Protein AF-A0A8I2YYP8-F1 (afdb_monomer_lite)

InterPro domains:
  IPR029058 Alpha/Beta hydrolase fold [G3DSA:3.40.50.1820] (99-169)

Secondary structure (DSSP, 8-state):
----------------PPPP-PPPPPPPPPPP-GGG-PPPPPSSPPPPSEEE-TTSS-EEEEEEEEEE-PPPSS-B-PPPP-PPPP-TT--HHHHHHHHHHHHHHHHHHHHHHHTT---SPBP-PPPEEEEEEEEEEEE-TTS-EEEEEEEEEEE--TTS--TT---------S----S----------

Sequence (189 aa):
MSPRTSTLPYTPTSPGWTSVHPRPLRPIRAHPNLNNIQPPPLPSPPRPHVFHTTTTDAVYRLSTHLVAAAYPRLAPDIPPFEIPAYTPGASPADRREKMDRLVKQAIETQTAYEEGRLDGEPSEKLLWNCVNRYVRTSTSSSGRTTPGGGITLFLAHANGFHKEASCFYIVTARGLMYLGWIDVGDDAS

Organism: NCBI:txid495285

Radius of gyration: 24.63 Å; chains: 1; bounding box: 51×81×66 Å

Foldseek 3Di:
DDDDDDPDDDDPPPDPDDDDPDDDWADFDDADDPVPDDFDAWPDPDDDQWDQDPPDRWIKGKDKDKDWDGFDGQAADDDFQDQDDDDPPDDPVVNVVSVVVSVVVVVVVLVCSVVVVDDDDGDPDIDIWMKMKIFTWDQPPVRDTDRDPDDIDIDTDPQSDDVTDPPRDPPPPPDDPDDDDPPPDDDDD

pLDDT: mean 72.88, std 18.8, range [22.5, 93.38]

Structure (mmCIF, N/CA/C/O backbone):
data_AF-A0A8I2YYP8-F1
#
_entry.id   AF-A0A8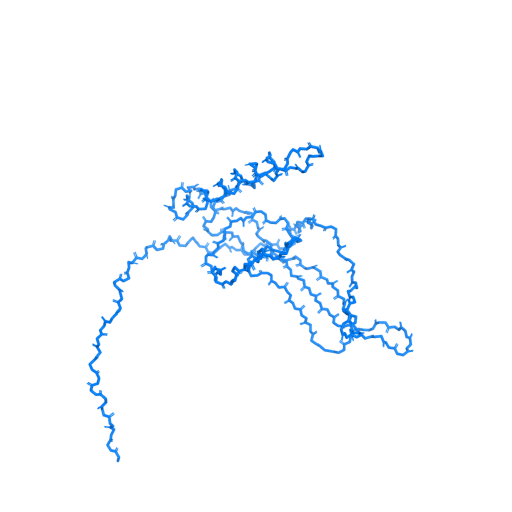I2YYP8-F1
#
loop_
_atom_site.group_PDB
_atom_site.id
_atom_site.type_symbol
_atom_site.label_atom_id
_atom_site.label_alt_id
_atom_site.label_comp_id
_atom_site.label_asym_id
_atom_site.label_entity_id
_atom_site.label_seq_id
_atom_site.pdbx_PDB_ins_code
_atom_site.Cartn_x
_atom_site.Cartn_y
_atom_site.Cartn_z
_atom_site.occupancy
_atom_site.B_iso_or_equiv
_atom_site.auth_seq_id
_atom_site.auth_comp_id
_atom_site.auth_asym_id
_atom_site.auth_atom_id
_atom_site.pdbx_PDB_model_num
ATOM 1 N N . MET A 1 1 ? 24.011 -52.358 18.123 1.00 52.00 1 MET A N 1
ATOM 2 C CA . MET A 1 1 ? 24.279 -50.974 18.573 1.00 52.00 1 MET A CA 1
ATOM 3 C C . MET A 1 1 ? 23.053 -50.508 19.337 1.00 52.00 1 MET A C 1
ATOM 5 O O . MET A 1 1 ? 21.997 -50.414 18.729 1.00 52.00 1 MET A O 1
ATOM 9 N N . SER A 1 2 ? 23.150 -50.326 20.655 1.00 52.28 2 SER A N 1
ATOM 10 C CA . SER A 1 2 ? 22.004 -49.885 21.462 1.00 52.28 2 SER A CA 1
ATOM 11 C C . SER A 1 2 ? 21.830 -48.366 21.345 1.00 52.28 2 SER A C 1
ATOM 13 O O . SER A 1 2 ? 22.830 -47.648 21.444 1.00 52.28 2 SER A O 1
ATOM 15 N N . PRO A 1 3 ? 20.606 -47.860 21.118 1.00 59.66 3 PRO A N 1
ATOM 16 C CA . PRO A 1 3 ? 20.358 -46.428 21.019 1.00 59.66 3 PRO A CA 1
ATOM 17 C C . PRO A 1 3 ? 20.625 -45.756 22.371 1.00 59.66 3 PRO A C 1
ATOM 19 O O . PRO A 1 3 ? 20.181 -46.231 23.416 1.00 59.66 3 PRO A O 1
ATOM 22 N N . ARG A 1 4 ? 21.379 -44.651 22.357 1.00 63.06 4 ARG A N 1
ATOM 23 C CA . ARG A 1 4 ? 21.583 -43.817 23.545 1.00 63.06 4 ARG A CA 1
ATOM 24 C C . ARG A 1 4 ? 20.305 -43.028 23.812 1.00 63.06 4 ARG A C 1
ATOM 26 O O . ARG A 1 4 ? 20.015 -42.065 23.107 1.00 63.06 4 ARG A O 1
ATOM 33 N N . THR A 1 5 ? 19.563 -43.428 24.836 1.00 68.31 5 THR A N 1
ATOM 34 C CA . THR A 1 5 ? 18.462 -42.635 25.387 1.00 68.31 5 THR A CA 1
ATOM 35 C C . THR A 1 5 ? 19.053 -41.446 26.137 1.00 68.31 5 THR A C 1
ATOM 37 O O . THR A 1 5 ? 19.716 -41.611 27.158 1.00 68.31 5 THR A O 1
ATOM 40 N N . SER A 1 6 ? 18.847 -40.244 25.604 1.00 69.12 6 SER A N 1
ATOM 41 C CA . SER A 1 6 ? 19.124 -39.001 26.322 1.00 69.12 6 SER A CA 1
ATOM 42 C C . SER A 1 6 ? 18.100 -38.843 27.447 1.00 69.12 6 SER A C 1
ATOM 44 O O . SER A 1 6 ? 16.902 -38.792 27.185 1.00 69.12 6 SER A O 1
ATOM 46 N N . THR A 1 7 ? 18.565 -38.783 28.694 1.00 75.06 7 THR A N 1
ATOM 47 C CA . THR A 1 7 ? 17.756 -38.547 29.903 1.00 75.06 7 THR A CA 1
ATOM 48 C C . THR A 1 7 ? 17.715 -37.069 30.286 1.00 75.06 7 THR A C 1
ATOM 50 O O . THR A 1 7 ? 17.592 -36.748 31.465 1.00 75.06 7 THR A O 1
ATOM 53 N N . LEU A 1 8 ? 17.873 -36.152 29.324 1.00 77.31 8 LEU A N 1
ATOM 54 C CA . LEU A 1 8 ? 17.721 -34.731 29.621 1.00 77.31 8 LEU A CA 1
ATOM 55 C C . LEU A 1 8 ? 16.260 -34.478 30.025 1.00 77.31 8 LEU A C 1
ATOM 57 O O . LEU A 1 8 ? 15.369 -34.695 29.200 1.00 77.31 8 LEU A O 1
ATOM 61 N N . PRO A 1 9 ? 15.991 -34.062 31.276 1.00 74.44 9 PRO A N 1
ATOM 62 C CA . PRO A 1 9 ? 14.638 -33.750 31.694 1.00 74.44 9 PRO A CA 1
ATOM 63 C C . PRO A 1 9 ? 14.137 -32.576 30.853 1.00 74.44 9 PRO A C 1
ATOM 65 O O . PRO A 1 9 ? 14.759 -31.514 30.804 1.00 74.44 9 PRO A O 1
ATOM 68 N N . TYR A 1 10 ? 13.021 -32.782 30.158 1.00 77.12 10 TYR A N 1
ATOM 69 C CA . TYR A 1 10 ? 12.307 -31.699 29.502 1.00 77.12 10 TYR A CA 1
ATOM 70 C C . TYR A 1 10 ? 11.714 -30.808 30.591 1.00 77.12 10 TYR A C 1
ATOM 72 O O . TYR A 1 10 ? 10.740 -31.177 31.245 1.00 77.12 10 TYR A O 1
ATOM 80 N N . THR A 1 11 ? 12.317 -29.644 30.802 1.00 74.12 11 THR A N 1
ATOM 81 C CA . THR A 1 11 ? 11.706 -28.577 31.590 1.00 74.12 11 THR A CA 1
ATOM 82 C C . THR A 1 11 ? 10.865 -27.750 30.621 1.00 74.12 11 THR A C 1
ATOM 84 O O . THR A 1 11 ? 11.451 -27.076 29.771 1.00 74.12 11 THR A O 1
ATOM 87 N N . PRO A 1 12 ? 9.521 -27.791 30.675 1.00 71.31 12 PRO A N 1
ATOM 88 C CA . PRO A 1 12 ? 8.691 -26.894 29.884 1.00 71.31 12 PRO A CA 1
ATOM 89 C C . PRO A 1 12 ? 8.926 -25.456 30.357 1.00 71.31 12 PRO A C 1
ATOM 91 O O . PRO A 1 12 ? 8.268 -24.959 31.262 1.00 71.31 12 PRO A O 1
ATOM 94 N N . THR A 1 13 ? 9.891 -24.777 29.744 1.00 68.75 13 THR A N 1
ATOM 95 C CA . THR A 1 13 ? 10.142 -23.338 29.888 1.00 68.75 13 THR A CA 1
ATOM 96 C C . THR A 1 13 ? 9.254 -22.519 28.962 1.00 68.75 13 THR A C 1
ATOM 98 O O . THR A 1 13 ? 9.557 -21.357 28.708 1.00 68.75 13 THR A O 1
ATOM 101 N N . SER A 1 14 ? 8.162 -23.085 28.428 1.00 66.94 14 SER A N 1
ATOM 102 C CA . SER A 1 14 ? 7.240 -22.288 27.628 1.00 66.94 14 SER A CA 1
ATOM 103 C C . SER A 1 14 ? 6.632 -21.222 28.541 1.00 66.94 14 SER A C 1
ATOM 105 O O . SER A 1 14 ? 5.897 -21.594 29.464 1.00 66.94 14 SER A O 1
ATOM 107 N N . PRO A 1 15 ? 6.915 -19.923 28.330 1.00 75.12 15 PRO A N 1
ATOM 108 C CA . PRO A 1 15 ? 6.160 -18.888 29.015 1.00 75.12 15 PRO A CA 1
ATOM 109 C C . PRO A 1 15 ? 4.677 -19.148 28.741 1.00 75.12 15 PRO A C 1
ATOM 111 O O . PRO A 1 15 ? 4.324 -19.595 27.648 1.00 75.12 15 PRO A O 1
ATOM 114 N N . GLY A 1 16 ? 3.818 -18.951 29.742 1.00 77.44 16 GLY A N 1
ATOM 115 C CA . GLY A 1 16 ? 2.377 -19.105 29.565 1.00 77.44 16 GLY A CA 1
ATOM 116 C C . GLY A 1 16 ? 1.912 -18.156 28.466 1.00 77.44 16 GLY A C 1
ATOM 117 O O . GLY A 1 16 ? 1.782 -16.958 28.699 1.00 77.44 16 GLY A O 1
ATOM 118 N N . TRP A 1 17 ? 1.733 -18.672 27.252 1.00 79.31 17 TRP A N 1
ATOM 119 C CA . TRP A 1 17 ? 1.282 -17.869 26.129 1.00 79.31 17 TRP A CA 1
ATOM 120 C C . TRP A 1 17 ? -0.172 -17.499 26.380 1.00 79.31 17 TRP A C 1
ATOM 122 O O . TRP A 1 17 ? -1.034 -18.373 26.485 1.00 79.31 17 TRP A O 1
ATOM 132 N N . THR A 1 18 ? -0.454 -16.202 26.477 1.00 81.38 18 THR A N 1
ATOM 133 C CA . THR A 1 18 ? -1.831 -15.719 26.506 1.00 81.38 18 THR A CA 1
ATOM 134 C C . THR A 1 18 ? -2.501 -16.133 25.203 1.00 81.38 18 THR A C 1
ATOM 136 O O . THR A 1 18 ? -2.072 -15.726 24.122 1.00 81.38 18 THR A O 1
ATOM 139 N N . SER A 1 19 ? -3.542 -16.961 25.300 1.00 79.50 19 SER A N 1
ATOM 140 C CA . SER A 1 19 ? -4.346 -17.330 24.139 1.00 79.50 19 SER A CA 1
ATOM 141 C C . SER A 1 19 ? -4.941 -16.064 23.531 1.00 79.50 19 SER A C 1
ATOM 143 O O . SER A 1 19 ? -5.709 -15.353 24.177 1.00 79.50 19 SER A O 1
ATOM 145 N N . VAL A 1 20 ? -4.586 -15.783 22.283 1.00 79.62 20 VAL A N 1
ATOM 146 C CA . VAL A 1 20 ? -5.223 -14.728 21.500 1.00 79.62 20 VAL A CA 1
ATOM 147 C C . VAL A 1 20 ? -6.442 -15.355 20.838 1.00 79.62 20 VAL A C 1
ATOM 149 O O . VAL A 1 20 ? -6.309 -16.369 20.159 1.00 79.62 20 VAL A O 1
ATOM 152 N N . HIS A 1 21 ? -7.629 -14.783 21.035 1.00 79.56 21 HIS A N 1
ATOM 153 C CA . HIS A 1 21 ? -8.828 -15.166 20.289 1.00 79.56 21 HIS A CA 1
ATOM 154 C C . HIS A 1 21 ? -8.867 -14.345 18.994 1.00 79.56 21 HIS A C 1
ATOM 156 O O . HIS A 1 21 ? -9.308 -13.194 19.028 1.00 79.56 21 HIS A O 1
ATOM 162 N N . PRO A 1 22 ? -8.353 -14.865 17.861 1.00 81.50 22 PRO A N 1
ATOM 163 C CA . PRO A 1 22 ? -8.314 -14.092 16.631 1.00 81.50 22 PRO A CA 1
ATOM 164 C C . PRO A 1 22 ? -9.734 -13.752 16.185 1.00 81.50 22 PRO A C 1
ATOM 166 O O . PRO A 1 22 ? -10.662 -14.550 16.342 1.00 81.50 22 PRO A O 1
ATOM 169 N N . ARG A 1 23 ? -9.898 -12.572 15.580 1.00 80.25 23 ARG A N 1
ATOM 170 C CA . ARG A 1 23 ? -11.182 -12.182 14.997 1.00 80.25 23 ARG A CA 1
ATOM 171 C C . ARG A 1 23 ? -11.591 -13.214 13.934 1.00 80.25 23 ARG A C 1
ATOM 173 O O . ARG A 1 23 ? -10.761 -13.537 13.077 1.00 80.25 23 ARG A O 1
ATOM 180 N N . PRO A 1 24 ? -12.843 -13.711 13.945 1.00 85.38 24 PRO A N 1
ATOM 181 C CA . PRO A 1 24 ? -13.316 -14.633 12.922 1.00 85.38 24 PRO A CA 1
ATOM 182 C C . PRO A 1 24 ? -13.125 -14.045 11.523 1.00 85.38 24 PRO A C 1
ATOM 184 O O . PRO A 1 24 ? -13.542 -12.921 11.239 1.00 85.38 24 PRO A O 1
ATOM 187 N N . LEU A 1 25 ? -12.477 -14.803 10.638 1.00 84.56 25 LEU A N 1
ATOM 188 C CA . LEU A 1 25 ? -12.254 -14.359 9.270 1.00 84.56 25 LEU A CA 1
ATOM 189 C C . LEU A 1 25 ? -13.546 -14.500 8.460 1.00 84.56 25 LEU A C 1
ATOM 191 O O . LEU A 1 25 ? -14.085 -15.598 8.331 1.00 84.56 25 LEU A O 1
ATOM 195 N N . ARG A 1 26 ? -14.001 -13.408 7.842 1.00 86.44 26 ARG A N 1
ATOM 196 C CA . ARG A 1 26 ? -15.135 -13.440 6.906 1.00 86.44 26 ARG A CA 1
ATOM 197 C C . ARG A 1 26 ? -14.810 -14.285 5.660 1.00 86.44 26 ARG A C 1
ATOM 199 O O . ARG A 1 26 ? -13.625 -14.409 5.321 1.00 86.44 26 ARG A O 1
ATOM 206 N N . PRO A 1 27 ? -15.809 -14.863 4.966 1.00 90.50 27 PRO A N 1
ATOM 207 C CA . PRO A 1 27 ? -15.592 -15.650 3.751 1.00 90.50 27 PRO A CA 1
ATOM 208 C C . PRO A 1 27 ? -14.773 -14.911 2.686 1.00 90.50 27 PRO A C 1
ATOM 210 O O . PRO A 1 27 ? -14.801 -13.683 2.595 1.00 90.50 27 PRO A O 1
ATOM 213 N N . ILE A 1 28 ? -14.031 -15.665 1.874 1.00 88.81 28 ILE A N 1
ATOM 214 C CA . ILE A 1 28 ? -13.295 -15.104 0.737 1.00 88.81 28 ILE A CA 1
ATOM 215 C C . ILE A 1 28 ? -14.316 -14.673 -0.322 1.00 88.81 28 ILE A C 1
ATOM 217 O O . ILE A 1 28 ? -15.155 -15.471 -0.738 1.00 88.81 28 ILE A O 1
ATOM 221 N N . ARG A 1 29 ? -14.252 -13.407 -0.750 1.00 88.19 29 ARG A N 1
ATOM 222 C CA . ARG A 1 29 ? -15.085 -12.882 -1.842 1.00 88.19 29 ARG A CA 1
ATOM 223 C C . ARG A 1 29 ? -14.545 -13.365 -3.190 1.00 88.19 29 ARG A C 1
ATOM 225 O O . ARG A 1 29 ? -13.347 -13.610 -3.328 1.00 88.19 29 ARG A O 1
ATOM 232 N N . ALA A 1 30 ? -15.424 -13.472 -4.185 1.00 90.00 30 ALA A N 1
ATOM 233 C CA . ALA A 1 30 ? -15.017 -13.785 -5.551 1.00 90.00 30 ALA A CA 1
ATOM 234 C C . ALA A 1 30 ? -14.011 -12.746 -6.073 1.00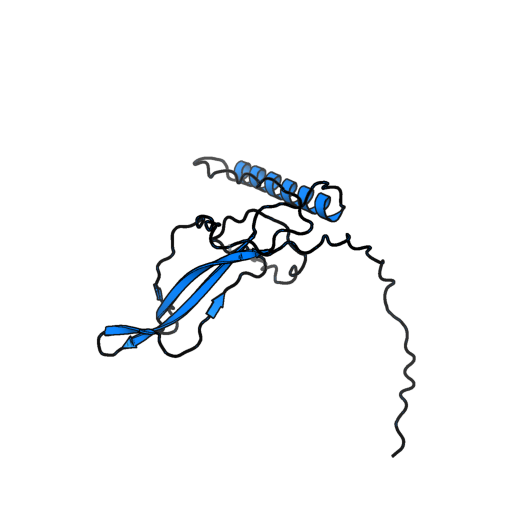 90.00 30 ALA A C 1
ATOM 236 O O . ALA A 1 30 ? -14.093 -11.562 -5.734 1.00 90.00 30 ALA A O 1
ATOM 237 N N . HIS A 1 31 ? -13.062 -13.199 -6.894 1.00 84.75 31 HIS A N 1
ATOM 238 C CA . HIS A 1 31 ? -12.087 -12.307 -7.506 1.00 84.75 31 HIS A CA 1
ATOM 239 C C . HIS A 1 31 ? -12.806 -11.276 -8.395 1.00 84.75 31 HIS A C 1
ATOM 241 O O . HIS A 1 31 ? -13.736 -11.649 -9.118 1.00 84.75 31 HIS A O 1
ATOM 247 N N . PRO A 1 32 ? -12.392 -9.999 -8.372 1.00 85.88 32 PRO A N 1
ATOM 248 C CA . PRO A 1 32 ? -12.964 -8.977 -9.241 1.00 85.88 32 PRO A CA 1
ATOM 249 C C . PRO A 1 32 ? -12.909 -9.366 -10.727 1.00 85.88 32 PRO A C 1
ATOM 251 O O . PRO A 1 32 ? -11.924 -9.942 -11.199 1.00 85.88 32 PRO A O 1
ATOM 254 N N . ASN A 1 33 ? -13.938 -8.993 -11.491 1.00 89.38 33 ASN A N 1
ATOM 255 C CA . ASN A 1 33 ? -13.900 -9.107 -12.947 1.00 89.38 33 ASN A CA 1
ATOM 256 C C . ASN A 1 33 ? -13.024 -7.987 -13.529 1.00 89.38 33 ASN A C 1
ATOM 258 O O . ASN A 1 33 ? -13.441 -6.831 -13.585 1.00 89.38 33 ASN A O 1
ATOM 262 N N . LEU A 1 34 ? -11.820 -8.348 -13.976 1.00 85.81 34 LEU A N 1
ATOM 263 C CA . LEU A 1 34 ? -10.814 -7.408 -14.482 1.00 85.81 34 LEU A CA 1
ATOM 264 C C . LEU A 1 34 ? -11.277 -6.612 -15.709 1.00 85.81 34 LEU A C 1
ATOM 266 O O . LEU A 1 34 ? -10.809 -5.497 -15.908 1.00 85.81 34 LEU A O 1
ATOM 270 N N . ASN A 1 35 ? -12.221 -7.136 -16.498 1.00 89.00 35 ASN A N 1
ATOM 271 C CA . ASN A 1 35 ? -12.719 -6.450 -17.695 1.00 89.00 35 ASN A CA 1
ATOM 272 C C . ASN A 1 35 ? -13.521 -5.181 -17.365 1.00 89.00 35 ASN A C 1
ATOM 274 O O . ASN A 1 35 ? -13.657 -4.305 -18.214 1.00 89.00 35 ASN A O 1
ATOM 278 N N . ASN A 1 36 ? -14.036 -5.073 -16.136 1.00 88.94 36 ASN A N 1
ATOM 279 C CA . ASN A 1 36 ? -14.902 -3.974 -15.708 1.00 88.94 36 ASN A CA 1
ATOM 280 C C . ASN A 1 36 ? -14.191 -2.979 -14.785 1.00 88.94 36 ASN A C 1
ATOM 282 O O . ASN A 1 36 ? -14.840 -2.115 -14.198 1.00 88.94 36 ASN A O 1
ATOM 286 N N . ILE A 1 37 ? -12.878 -3.120 -14.594 1.00 87.38 37 ILE A N 1
ATOM 287 C CA . ILE A 1 37 ? -12.148 -2.385 -13.567 1.00 87.38 37 ILE A CA 1
ATOM 288 C C . ILE A 1 37 ? -11.028 -1.594 -14.211 1.00 87.38 37 ILE A C 1
ATOM 290 O O . ILE A 1 37 ? -10.119 -2.143 -14.827 1.00 87.38 37 ILE A O 1
ATOM 294 N N . GLN A 1 38 ? -11.089 -0.283 -14.012 1.00 89.62 38 GLN A N 1
ATOM 295 C CA . GLN A 1 38 ? -10.011 0.614 -14.386 1.00 89.62 38 GLN A CA 1
ATOM 296 C C . GLN A 1 38 ? -8.954 0.628 -13.274 1.00 89.62 38 GLN A C 1
ATOM 298 O O . GLN A 1 38 ? -9.313 0.792 -12.102 1.00 89.62 38 GLN A O 1
ATOM 303 N N . PRO A 1 39 ? -7.664 0.446 -13.605 1.00 85.56 39 PRO A N 1
ATOM 304 C CA . PRO A 1 39 ? -6.598 0.596 -12.629 1.00 85.56 39 PRO A CA 1
ATOM 305 C C . PRO A 1 39 ? -6.528 2.046 -12.127 1.00 85.56 39 PRO A C 1
ATOM 307 O O . PRO A 1 39 ? -6.820 2.976 -12.885 1.00 85.56 39 PRO A O 1
ATOM 310 N N . PRO A 1 40 ? -6.140 2.266 -10.859 1.00 85.12 40 PRO A N 1
ATOM 311 C CA . PRO A 1 40 ? -5.995 3.607 -10.322 1.00 85.12 40 PRO A CA 1
ATOM 312 C C . PRO A 1 40 ? -4.865 4.352 -11.046 1.00 85.12 40 PRO A C 1
ATOM 314 O O . PRO A 1 40 ? -3.906 3.725 -11.511 1.00 85.12 40 PRO A O 1
ATOM 317 N N . PRO A 1 41 ? -4.934 5.692 -11.116 1.00 83.50 41 PRO A N 1
ATOM 318 C CA . PRO A 1 41 ? -3.819 6.478 -11.615 1.00 83.50 41 PRO A CA 1
ATOM 319 C C . PRO A 1 41 ? -2.595 6.281 -10.715 1.00 83.50 41 PRO A C 1
ATOM 321 O O . PRO A 1 41 ? -2.706 6.177 -9.489 1.00 83.50 41 PRO A O 1
ATOM 324 N N . LEU A 1 42 ? -1.411 6.267 -11.325 1.00 76.69 42 LEU A N 1
ATOM 325 C CA . LEU A 1 42 ? -0.166 6.311 -10.568 1.00 76.69 42 LEU A CA 1
ATOM 326 C C . LEU A 1 42 ? -0.041 7.692 -9.893 1.00 76.69 42 LEU A C 1
ATOM 328 O O . LEU A 1 42 ? -0.352 8.710 -10.511 1.00 76.69 42 LEU A O 1
ATOM 332 N N . PRO A 1 43 ? 0.417 7.758 -8.635 1.00 64.94 43 PRO A N 1
ATOM 333 C CA . PRO A 1 43 ? 0.532 8.989 -7.861 1.00 64.94 43 PRO A CA 1
ATOM 334 C C . PRO A 1 43 ? 1.733 9.836 -8.278 1.00 64.94 43 PRO A C 1
ATOM 336 O O . PRO A 1 43 ? 1.828 11.006 -7.923 1.00 64.94 43 PRO A O 1
ATOM 339 N N . SER A 1 44 ? 2.666 9.231 -9.009 1.00 69.56 44 SER A N 1
ATOM 340 C CA . SER A 1 44 ? 3.817 9.879 -9.603 1.00 69.56 44 SER A CA 1
ATOM 341 C C . SER A 1 44 ? 3.771 9.667 -11.111 1.00 69.56 44 SER A C 1
ATOM 343 O O . SER A 1 44 ? 3.343 8.598 -11.563 1.00 69.56 44 SER A O 1
ATOM 345 N N . PRO A 1 45 ? 4.254 10.637 -11.901 1.00 74.19 45 PRO A N 1
ATOM 346 C CA . PRO A 1 45 ? 4.432 10.426 -13.327 1.00 74.19 45 PRO A CA 1
ATOM 347 C C . PRO A 1 45 ? 5.350 9.215 -13.581 1.00 74.19 45 PRO A C 1
ATOM 349 O O . PRO A 1 45 ? 6.202 8.903 -12.738 1.00 74.19 45 PRO A O 1
ATOM 352 N N . PRO A 1 46 ? 5.205 8.533 -14.732 1.00 72.25 46 PRO A N 1
ATOM 353 C CA . PRO A 1 46 ? 6.083 7.432 -15.104 1.00 72.25 46 PRO A CA 1
ATOM 354 C C . PRO A 1 46 ? 7.555 7.841 -15.006 1.00 72.25 46 PRO A C 1
ATOM 356 O O . PRO A 1 46 ? 7.972 8.856 -15.567 1.00 72.25 46 PRO A O 1
ATOM 359 N N . ARG A 1 47 ? 8.352 7.047 -14.284 1.00 73.88 47 ARG A N 1
ATOM 360 C CA . ARG A 1 47 ? 9.803 7.250 -14.218 1.00 73.88 47 ARG A CA 1
ATOM 361 C C . ARG A 1 47 ? 10.436 7.036 -15.598 1.00 73.88 47 ARG A C 1
ATOM 363 O O . ARG A 1 47 ? 9.886 6.280 -16.405 1.00 73.88 47 ARG A O 1
ATOM 370 N N . PRO A 1 48 ? 11.614 7.633 -15.860 1.00 75.44 48 PRO A N 1
ATOM 371 C CA . PRO A 1 48 ? 12.376 7.332 -17.061 1.00 75.44 48 PRO A CA 1
ATOM 372 C C . PRO A 1 48 ? 12.542 5.821 -17.216 1.00 75.44 48 PRO A C 1
ATOM 374 O O . PRO A 1 48 ? 12.944 5.124 -16.282 1.00 75.44 48 PRO A O 1
ATOM 377 N N . HIS A 1 49 ? 12.225 5.312 -18.404 1.00 66.62 49 HIS A N 1
ATOM 378 C CA . HIS A 1 49 ? 12.237 3.875 -18.681 1.00 66.62 49 HIS A CA 1
ATOM 379 C C . HIS A 1 49 ? 13.632 3.257 -18.580 1.00 66.62 49 HIS A C 1
ATOM 381 O O . HIS A 1 49 ? 13.741 2.036 -18.499 1.00 66.62 49 HIS A O 1
ATOM 387 N N . VAL A 1 50 ? 14.678 4.083 -18.612 1.00 68.25 50 VAL A N 1
ATOM 388 C CA . VAL A 1 50 ? 16.076 3.672 -18.638 1.00 68.25 50 VAL A CA 1
ATOM 389 C C . VAL A 1 50 ? 16.761 4.160 -17.371 1.00 68.25 50 VAL A C 1
ATOM 391 O O . VAL A 1 50 ? 16.806 5.360 -17.107 1.00 68.25 50 VAL A O 1
ATOM 394 N N . PHE A 1 51 ? 17.300 3.220 -16.598 1.00 66.62 51 PHE A N 1
ATOM 395 C CA . PHE A 1 51 ? 18.115 3.514 -15.424 1.00 66.62 51 PHE A CA 1
ATOM 396 C C . PHE A 1 51 ? 19.539 3.012 -15.677 1.00 66.62 51 PHE A C 1
ATOM 398 O O . PHE A 1 51 ? 19.740 1.825 -15.955 1.00 66.62 51 PHE A O 1
ATOM 405 N N . HIS A 1 52 ? 20.516 3.919 -15.615 1.00 62.97 52 HIS A N 1
ATOM 406 C CA . HIS A 1 52 ? 21.937 3.591 -15.723 1.00 62.97 52 HIS A CA 1
ATOM 407 C C . HIS A 1 52 ? 22.490 3.318 -14.324 1.00 62.97 52 HIS A C 1
ATOM 409 O O . HIS A 1 52 ? 22.365 4.160 -13.435 1.00 62.97 52 HIS A O 1
ATOM 415 N N . THR A 1 53 ? 23.087 2.145 -14.109 1.00 57.59 53 THR A N 1
ATOM 416 C CA . THR A 1 53 ? 23.813 1.862 -12.866 1.00 57.59 53 THR A CA 1
ATOM 417 C C . THR A 1 53 ? 25.276 2.244 -13.045 1.00 57.59 53 THR A C 1
ATOM 419 O O . THR A 1 53 ? 25.910 1.798 -13.992 1.00 57.59 53 THR A O 1
ATOM 422 N N . THR A 1 54 ? 25.828 3.049 -12.140 1.00 54.06 54 THR A N 1
ATOM 423 C CA . THR A 1 54 ? 27.203 3.579 -12.227 1.00 54.06 54 THR A CA 1
ATOM 424 C C . THR A 1 54 ? 28.296 2.518 -12.059 1.00 54.06 54 THR A C 1
ATOM 426 O O . THR A 1 54 ? 29.463 2.801 -12.299 1.00 54.06 54 THR A O 1
ATOM 429 N N . THR A 1 55 ? 27.941 1.305 -11.631 1.00 53.56 55 THR A N 1
ATOM 430 C CA . THR A 1 55 ? 28.902 0.269 -11.209 1.00 53.56 55 THR A CA 1
ATOM 431 C C . THR A 1 55 ? 29.082 -0.861 -12.225 1.00 53.56 55 THR A C 1
ATOM 433 O O . THR A 1 55 ? 29.999 -1.662 -12.108 1.00 53.56 55 THR A O 1
ATOM 436 N N . THR A 1 56 ? 28.196 -0.964 -13.212 1.00 55.12 56 THR A N 1
ATOM 437 C CA . THR A 1 56 ? 28.248 -1.947 -14.303 1.00 55.12 56 THR A CA 1
ATOM 438 C C . THR A 1 56 ? 27.549 -1.301 -15.489 1.00 55.12 56 THR A C 1
ATOM 440 O O . THR A 1 56 ? 26.439 -0.811 -15.308 1.00 55.12 56 THR A O 1
ATOM 443 N N . ASP A 1 57 ? 28.127 -1.324 -16.692 1.00 63.94 57 ASP A N 1
ATOM 444 C CA . ASP A 1 57 ? 27.550 -0.766 -17.940 1.00 63.94 57 ASP A CA 1
ATOM 445 C C . ASP A 1 57 ? 26.215 -1.425 -18.380 1.00 63.94 57 ASP A C 1
ATOM 447 O O . ASP A 1 57 ? 25.800 -1.381 -19.538 1.00 63.94 57 ASP A O 1
ATOM 451 N N . ALA A 1 58 ? 25.529 -2.102 -17.460 1.00 64.69 58 ALA A N 1
ATOM 452 C CA . ALA A 1 58 ? 24.216 -2.673 -17.624 1.00 64.69 58 ALA A CA 1
ATOM 453 C C . ALA A 1 58 ? 23.152 -1.570 -17.601 1.00 64.69 58 ALA A C 1
ATOM 455 O O . ALA A 1 58 ? 22.925 -0.883 -16.605 1.00 64.69 58 ALA A O 1
ATOM 456 N N . VAL A 1 59 ? 22.441 -1.459 -18.715 1.00 79.56 59 VAL A N 1
ATOM 457 C CA . VAL A 1 59 ? 21.276 -0.591 -18.846 1.00 79.56 59 VAL A CA 1
ATOM 458 C C . VAL A 1 59 ? 20.041 -1.391 -18.439 1.00 79.56 59 VAL A C 1
ATOM 460 O O . VAL A 1 59 ? 19.808 -2.468 -18.988 1.00 79.56 59 VAL A O 1
ATOM 463 N N . TYR A 1 60 ? 19.233 -0.901 -17.497 1.00 80.69 60 TYR A N 1
ATOM 464 C CA . TYR A 1 60 ? 17.976 -1.557 -17.120 1.00 80.69 60 TYR A CA 1
ATOM 465 C C . TYR A 1 60 ? 16.768 -0.824 -17.693 1.00 80.69 60 TYR A C 1
ATOM 467 O O . TYR A 1 60 ? 16.683 0.402 -17.624 1.00 80.69 60 TYR A O 1
ATOM 475 N N . ARG A 1 61 ? 15.802 -1.600 -18.197 1.00 84.69 61 ARG A N 1
ATOM 476 C CA . ARG A 1 61 ? 14.468 -1.124 -18.553 1.00 84.69 61 ARG A CA 1
ATOM 477 C C . ARG A 1 61 ? 13.498 -1.346 -17.397 1.00 84.69 61 ARG A C 1
ATOM 479 O O . ARG A 1 61 ? 13.260 -2.495 -17.017 1.00 84.69 61 ARG A O 1
ATOM 486 N N . LEU A 1 62 ? 12.924 -0.263 -16.883 1.00 85.19 62 LEU A N 1
ATOM 487 C CA . LEU A 1 62 ? 11.907 -0.268 -15.832 1.00 85.19 62 LEU A CA 1
ATOM 488 C C . LEU A 1 62 ? 10.497 -0.254 -16.437 1.00 85.19 62 LEU A C 1
ATOM 490 O O . LEU A 1 62 ? 10.197 0.522 -17.344 1.00 85.19 62 LEU A O 1
ATOM 494 N N . SER A 1 63 ? 9.625 -1.109 -15.910 1.00 84.88 63 SER A N 1
ATOM 495 C CA . SER A 1 63 ? 8.181 -1.081 -16.157 1.00 84.88 63 SER A CA 1
ATOM 496 C C . SER A 1 63 ? 7.419 -1.264 -14.848 1.00 84.88 63 SER A C 1
ATOM 498 O O . SER A 1 63 ? 7.836 -2.061 -14.008 1.00 84.88 63 SER A O 1
ATOM 500 N N . THR A 1 64 ? 6.306 -0.556 -14.699 1.00 85.06 64 THR A N 1
ATOM 501 C CA . THR A 1 64 ? 5.454 -0.577 -13.506 1.00 85.06 64 THR A CA 1
ATOM 502 C C . THR A 1 64 ? 4.134 -1.255 -13.857 1.00 85.06 64 THR A C 1
ATOM 504 O O . THR A 1 64 ? 3.509 -0.902 -14.855 1.00 85.06 64 THR A O 1
ATOM 507 N N . HIS A 1 65 ? 3.732 -2.251 -13.069 1.00 85.25 65 HIS A N 1
ATOM 508 C CA . HIS A 1 65 ? 2.555 -3.086 -13.323 1.00 85.25 65 HIS A CA 1
ATOM 509 C C . HIS A 1 65 ? 1.594 -2.985 -12.147 1.00 85.25 65 HIS A C 1
ATOM 511 O O . HIS A 1 65 ? 1.985 -3.290 -11.022 1.00 85.25 65 HIS A O 1
ATOM 517 N N . LEU A 1 66 ? 0.346 -2.596 -12.408 1.00 85.94 66 LEU A N 1
ATOM 518 C CA . LEU A 1 66 ? -0.733 -2.612 -11.422 1.00 85.94 66 LEU A CA 1
ATOM 519 C C . LEU A 1 66 ? -1.537 -3.902 -11.574 1.00 85.94 66 LEU A C 1
ATOM 521 O O . LEU A 1 66 ? -2.063 -4.197 -12.644 1.00 85.94 66 LEU A O 1
ATOM 525 N N . VAL A 1 67 ? -1.626 -4.668 -10.494 1.00 87.12 67 VAL A N 1
ATOM 526 C CA . VAL A 1 67 ? -2.309 -5.958 -10.438 1.00 87.12 67 VAL A CA 1
ATOM 527 C C . VAL A 1 67 ? -3.396 -5.869 -9.378 1.00 87.12 67 VAL A C 1
ATOM 529 O O . VAL A 1 67 ? -3.113 -5.555 -8.221 1.00 87.12 67 VAL A O 1
ATOM 532 N N . ALA A 1 68 ? -4.638 -6.142 -9.768 1.00 88.94 68 ALA A N 1
ATOM 533 C CA . ALA A 1 68 ? -5.749 -6.235 -8.829 1.00 88.94 68 ALA A CA 1
ATOM 534 C C . ALA A 1 68 ? -5.450 -7.296 -7.759 1.00 88.94 68 ALA A C 1
ATOM 536 O O . ALA A 1 68 ? -4.994 -8.397 -8.072 1.00 88.94 68 ALA A O 1
ATOM 537 N N . ALA A 1 69 ? -5.693 -6.956 -6.499 1.00 85.44 69 ALA A N 1
ATOM 538 C CA . ALA A 1 69 ? -5.544 -7.858 -5.366 1.00 85.44 69 ALA A CA 1
ATOM 539 C C . ALA A 1 69 ? -6.922 -8.322 -4.856 1.00 85.44 69 ALA A C 1
ATOM 541 O O . ALA A 1 69 ? -7.931 -8.224 -5.550 1.00 85.44 69 ALA A O 1
ATOM 542 N N . ALA A 1 70 ? -6.980 -8.886 -3.651 1.00 85.12 70 ALA A N 1
ATOM 543 C CA . ALA A 1 70 ? -8.240 -9.300 -3.039 1.00 85.12 70 ALA A CA 1
ATOM 544 C C . ALA A 1 70 ? -8.936 -8.130 -2.322 1.00 85.12 70 ALA A C 1
ATOM 546 O O . ALA A 1 70 ? -8.292 -7.168 -1.897 1.00 85.12 70 ALA A O 1
ATOM 547 N N . TYR A 1 71 ? -10.250 -8.251 -2.125 1.00 87.75 71 TYR A N 1
ATOM 548 C CA . TYR A 1 71 ? -10.990 -7.368 -1.225 1.00 87.75 71 TYR A CA 1
ATOM 549 C C . TYR A 1 71 ? -10.538 -7.566 0.235 1.00 87.75 71 TYR A C 1
ATOM 551 O O . TYR A 1 71 ? -10.310 -8.712 0.649 1.00 87.75 71 TYR A O 1
ATOM 559 N N . PRO A 1 72 ? -10.444 -6.493 1.041 1.00 86.75 72 PRO A N 1
ATOM 560 C CA . PRO A 1 72 ? -10.201 -6.601 2.475 1.00 86.75 72 PRO A CA 1
ATOM 561 C C . PRO A 1 72 ? -11.243 -7.490 3.167 1.00 86.75 72 PRO A C 1
ATOM 563 O O . PRO A 1 72 ? -12.441 -7.392 2.918 1.00 86.75 72 PRO A O 1
ATOM 566 N N . ARG A 1 73 ? -10.787 -8.376 4.062 1.00 88.38 73 ARG A N 1
ATOM 567 C CA . ARG A 1 73 ? -11.677 -9.307 4.789 1.00 88.38 73 ARG A CA 1
ATOM 568 C C . ARG A 1 73 ? -12.164 -8.775 6.130 1.00 88.38 73 ARG A C 1
ATOM 570 O O . ARG A 1 73 ? -13.178 -9.247 6.629 1.00 88.38 73 ARG A O 1
ATOM 577 N N . LEU A 1 74 ? -11.405 -7.865 6.734 1.00 86.44 74 LEU A N 1
ATOM 578 C CA . LEU A 1 74 ? -11.619 -7.403 8.108 1.00 86.44 74 LEU A CA 1
ATOM 579 C C . LEU A 1 74 ? -11.571 -5.882 8.242 1.00 86.44 74 LEU A C 1
ATOM 581 O O . LEU A 1 74 ? -12.256 -5.337 9.098 1.00 86.44 74 LEU A O 1
ATOM 585 N N . ALA A 1 75 ? -10.757 -5.212 7.425 1.00 84.81 75 ALA A N 1
ATOM 586 C CA . ALA A 1 75 ? -10.567 -3.773 7.508 1.00 84.81 75 ALA A CA 1
ATOM 587 C C . ALA A 1 75 ? -11.842 -3.042 7.065 1.00 84.81 75 ALA A C 1
ATOM 589 O O . ALA A 1 75 ? -12.255 -3.253 5.919 1.00 84.81 75 ALA A O 1
ATOM 590 N N . PRO A 1 76 ? -12.455 -2.208 7.923 1.00 88.06 76 PRO A N 1
ATOM 591 C CA . PRO A 1 76 ? -13.576 -1.372 7.517 1.00 88.06 76 PRO A CA 1
ATOM 592 C C . PRO A 1 76 ? -13.117 -0.305 6.520 1.00 88.06 76 PRO A C 1
ATOM 594 O O . PRO A 1 76 ? -11.918 -0.093 6.314 1.00 88.06 76 PRO A O 1
ATOM 597 N N . ASP A 1 77 ? -14.073 0.370 5.887 1.00 86.75 77 ASP A N 1
ATOM 598 C CA . ASP A 1 77 ? -13.751 1.470 4.986 1.00 86.75 77 ASP A CA 1
ATOM 599 C C . ASP A 1 77 ? -13.348 2.731 5.763 1.00 86.75 77 ASP A C 1
ATOM 601 O O . ASP A 1 77 ? -14.187 3.513 6.203 1.00 86.75 77 ASP A O 1
ATOM 605 N N . ILE A 1 78 ? -12.041 2.907 5.958 1.00 84.69 78 ILE A N 1
ATOM 606 C CA . ILE A 1 78 ? -11.468 4.061 6.656 1.00 84.69 78 ILE A CA 1
ATOM 607 C C . ILE A 1 78 ? -11.148 5.143 5.613 1.00 84.69 78 ILE A C 1
ATOM 609 O O . ILE A 1 78 ? -10.473 4.841 4.621 1.00 84.69 78 ILE A O 1
ATOM 613 N N . PRO A 1 79 ? -11.607 6.396 5.794 1.00 83.38 79 PRO A N 1
ATOM 614 C CA . PRO A 1 79 ? -11.246 7.478 4.890 1.00 83.38 79 PRO A CA 1
ATOM 615 C C . PRO A 1 79 ? -9.729 7.729 4.929 1.00 83.38 79 PRO A C 1
ATOM 617 O O . PRO A 1 79 ? -9.105 7.595 5.984 1.00 83.38 79 PRO A O 1
ATOM 620 N N . PRO A 1 80 ? -9.112 8.097 3.794 1.00 80.75 80 PRO A N 1
ATOM 621 C CA . PRO A 1 80 ? -7.691 8.408 3.763 1.00 80.75 80 PRO A CA 1
ATOM 622 C C . PRO A 1 80 ? -7.393 9.617 4.654 1.00 80.75 80 PRO A C 1
ATOM 624 O O . PRO A 1 80 ? -8.138 10.597 4.655 1.00 80.75 80 PRO A O 1
ATOM 627 N N . PHE A 1 81 ? -6.282 9.564 5.389 1.00 84.31 81 PHE A N 1
ATOM 628 C CA . PHE A 1 81 ? -5.823 10.714 6.158 1.00 84.31 81 PHE A CA 1
ATOM 629 C C . PHE A 1 81 ? -5.366 11.829 5.212 1.00 84.31 81 PHE A C 1
ATOM 631 O O . PHE A 1 81 ? -4.589 11.590 4.284 1.00 84.31 81 PHE A O 1
ATOM 638 N N . GLU A 1 82 ? -5.825 13.053 5.457 1.00 83.00 82 GLU A N 1
ATOM 639 C CA . GLU A 1 82 ? -5.404 14.215 4.680 1.00 83.00 82 GLU A CA 1
ATOM 640 C C . GLU A 1 82 ? -3.941 14.532 4.986 1.00 83.00 82 GLU A C 1
ATOM 642 O O . GLU A 1 82 ? -3.600 14.902 6.107 1.00 83.00 82 GLU A O 1
ATOM 647 N N . ILE A 1 83 ? -3.061 14.391 3.990 1.00 82.81 83 ILE A N 1
ATOM 648 C CA . ILE A 1 83 ? -1.672 14.830 4.122 1.00 82.81 83 ILE A CA 1
ATOM 649 C C . ILE A 1 83 ? -1.645 16.357 3.976 1.00 82.81 83 ILE A C 1
ATOM 651 O O . ILE A 1 83 ? -2.013 16.867 2.914 1.00 82.81 83 ILE A O 1
ATOM 655 N N . PRO A 1 84 ? -1.171 17.101 4.990 1.00 82.19 84 PRO A N 1
ATOM 656 C CA . PRO A 1 84 ? -0.988 18.540 4.898 1.00 82.19 84 PRO A CA 1
ATOM 657 C C . PRO A 1 84 ? -0.156 18.926 3.675 1.00 82.19 84 PRO A C 1
ATOM 659 O O . PRO A 1 84 ? 0.992 18.499 3.526 1.00 82.19 84 PRO A O 1
ATOM 662 N N . ALA A 1 85 ? -0.738 19.757 2.812 1.00 83.62 85 ALA A N 1
ATOM 663 C CA . ALA A 1 85 ? -0.036 20.299 1.661 1.00 83.62 85 ALA A CA 1
ATOM 664 C C . ALA A 1 85 ? 1.175 21.129 2.111 1.00 83.62 85 ALA A C 1
ATOM 666 O O . ALA A 1 85 ? 1.145 21.810 3.142 1.00 83.62 85 ALA A O 1
ATOM 667 N N . TYR A 1 86 ? 2.242 21.093 1.314 1.00 82.38 86 TYR A N 1
ATOM 668 C CA . TYR A 1 86 ? 3.381 21.974 1.529 1.00 82.38 86 TYR A CA 1
ATOM 669 C C . TYR A 1 86 ? 2.953 23.429 1.308 1.00 82.38 86 TYR A C 1
ATOM 671 O O . TYR A 1 86 ? 2.545 23.807 0.212 1.00 82.38 86 TYR A O 1
ATOM 679 N N . THR A 1 87 ? 3.065 24.245 2.352 1.00 83.94 87 THR A N 1
ATOM 680 C CA . THR A 1 87 ? 2.779 25.681 2.311 1.00 83.94 87 THR A CA 1
ATOM 681 C C . THR A 1 87 ? 4.093 26.464 2.325 1.00 83.94 87 THR A C 1
ATOM 683 O O . THR A 1 87 ? 4.799 26.421 3.341 1.00 83.94 87 THR A O 1
ATOM 686 N N . PRO A 1 88 ? 4.443 27.180 1.238 1.00 84.94 88 PRO A N 1
ATOM 687 C CA . PRO A 1 88 ? 5.627 28.033 1.205 1.00 84.94 88 PRO A CA 1
ATOM 688 C C . PRO A 1 88 ? 5.589 29.063 2.342 1.00 84.94 88 PRO A C 1
ATOM 690 O O . PRO A 1 88 ? 4.584 29.743 2.522 1.00 84.94 88 PRO A O 1
ATOM 693 N N . GLY A 1 89 ? 6.670 29.166 3.120 1.00 83.62 89 GLY A N 1
ATOM 694 C CA . GLY A 1 89 ? 6.786 30.133 4.221 1.00 83.62 89 GLY A CA 1
ATOM 695 C C . GLY A 1 89 ? 6.190 29.696 5.565 1.00 83.62 89 GLY A C 1
ATOM 696 O O . GLY A 1 89 ? 6.309 30.441 6.534 1.00 83.62 89 GLY A O 1
ATOM 697 N N . ALA A 1 90 ? 5.594 28.503 5.670 1.00 85.50 90 ALA A N 1
ATOM 698 C CA . ALA A 1 90 ? 5.206 27.966 6.975 1.00 85.50 90 ALA A CA 1
ATOM 699 C C . ALA A 1 90 ? 6.433 27.625 7.825 1.00 85.50 90 ALA A C 1
ATOM 701 O O . ALA A 1 90 ? 7.449 27.146 7.307 1.00 85.50 90 ALA A O 1
ATOM 702 N N . SER A 1 91 ? 6.327 27.833 9.139 1.00 90.75 91 SER A N 1
ATOM 703 C CA . SER A 1 91 ? 7.431 27.514 10.032 1.00 90.75 91 SER A CA 1
ATOM 704 C C . SER A 1 91 ? 7.681 25.994 10.050 1.00 90.75 91 SER A C 1
ATOM 706 O O . SER A 1 91 ? 6.742 25.189 9.965 1.00 90.75 91 SER A O 1
ATOM 708 N N . PRO A 1 92 ? 8.945 25.551 10.181 1.00 88.00 92 PRO A N 1
ATOM 709 C CA . PRO A 1 92 ? 9.253 24.135 10.362 1.00 88.00 92 PRO A CA 1
ATOM 710 C C . PRO A 1 92 ? 8.529 23.506 11.563 1.00 88.00 92 PRO A C 1
ATOM 712 O O . PRO A 1 92 ? 8.226 22.312 11.520 1.00 88.00 92 PRO A O 1
ATOM 715 N N . ALA A 1 93 ? 8.242 24.303 12.600 1.00 91.25 93 ALA A N 1
ATOM 716 C CA . ALA A 1 93 ? 7.516 23.884 13.793 1.00 91.25 93 ALA A CA 1
ATOM 717 C C . ALA A 1 93 ? 6.044 23.563 13.484 1.00 91.25 93 ALA A C 1
ATOM 719 O O . ALA A 1 93 ? 5.598 22.461 13.794 1.00 91.25 93 ALA A O 1
ATOM 720 N N . ASP A 1 94 ? 5.331 24.438 12.767 1.00 89.56 94 ASP A N 1
ATOM 721 C CA . ASP A 1 94 ? 3.921 24.211 12.400 1.00 89.56 94 ASP A CA 1
ATOM 722 C C . ASP A 1 94 ? 3.759 22.969 11.517 1.00 89.56 94 ASP A C 1
ATOM 724 O O . ASP A 1 94 ? 2.799 22.203 11.636 1.00 89.56 94 ASP A O 1
ATOM 728 N N . ARG A 1 95 ? 4.714 22.751 10.602 1.00 86.38 95 ARG A N 1
ATOM 729 C CA . ARG A 1 95 ? 4.731 21.558 9.748 1.00 86.38 95 ARG A CA 1
ATOM 730 C C . ARG A 1 95 ? 4.912 20.292 10.580 1.00 86.38 95 ARG A C 1
ATOM 732 O O . ARG A 1 95 ? 4.221 19.308 10.324 1.00 86.38 95 ARG A O 1
ATOM 739 N N . ARG A 1 96 ? 5.828 20.319 11.552 1.00 89.56 96 ARG A N 1
ATOM 740 C CA . ARG A 1 96 ? 6.065 19.201 12.471 1.00 89.56 96 ARG A CA 1
ATOM 741 C C . ARG A 1 96 ? 4.816 18.907 13.296 1.00 89.56 96 ARG A C 1
ATOM 743 O O . ARG A 1 96 ? 4.351 17.780 13.263 1.00 89.56 96 ARG A O 1
ATOM 750 N N . GLU A 1 97 ? 4.196 19.921 13.894 1.00 92.38 97 GLU A N 1
ATOM 751 C CA . GLU A 1 97 ? 2.970 19.753 14.685 1.00 92.38 97 GLU A CA 1
ATOM 752 C C . GLU A 1 97 ? 1.824 19.134 13.862 1.00 92.38 97 GLU A C 1
ATOM 754 O O . GLU A 1 97 ? 1.121 18.230 14.317 1.00 92.38 97 GLU A O 1
ATOM 759 N N . LYS A 1 98 ? 1.638 19.580 12.612 1.00 90.31 98 LYS A N 1
ATOM 760 C CA . LYS A 1 98 ? 0.650 18.984 11.699 1.00 90.31 98 LYS A CA 1
ATOM 761 C C . LYS A 1 98 ? 0.955 17.515 11.390 1.00 90.31 98 LYS A C 1
ATOM 763 O O . LYS A 1 98 ? 0.022 16.716 11.362 1.00 90.31 98 LYS A O 1
ATOM 768 N N . MET A 1 99 ? 2.225 17.160 11.174 1.00 87.88 99 MET A N 1
ATOM 769 C CA . MET A 1 99 ? 2.625 15.760 10.978 1.00 87.88 99 MET A CA 1
ATOM 770 C C . MET A 1 99 ? 2.410 14.928 12.240 1.00 87.88 99 MET A C 1
ATOM 772 O O . MET A 1 99 ? 1.865 13.834 12.147 1.00 87.88 99 MET A O 1
ATOM 776 N N . ASP A 1 100 ? 2.767 15.449 13.410 1.00 91.31 100 ASP A N 1
ATOM 777 C CA . ASP A 1 100 ? 2.635 14.733 14.679 1.00 91.31 100 ASP A CA 1
ATOM 778 C C . ASP A 1 100 ? 1.164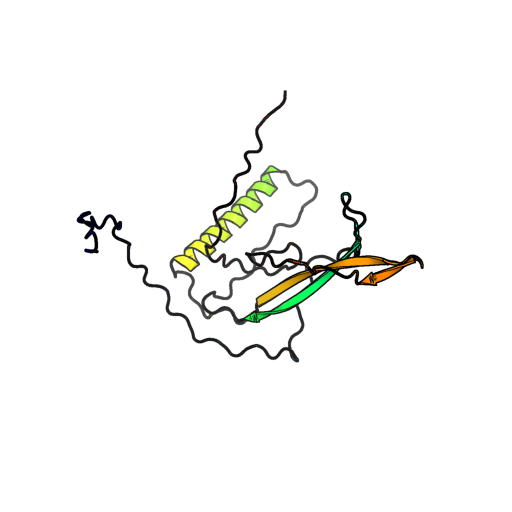 14.422 14.987 1.00 91.31 100 ASP A C 1
ATOM 780 O O . ASP A 1 100 ? 0.834 13.305 15.389 1.00 91.31 100 ASP A O 1
ATOM 784 N N . ARG A 1 101 ? 0.250 15.365 14.711 1.00 92.62 101 ARG A N 1
ATOM 785 C CA . ARG A 1 101 ? -1.200 15.117 14.799 1.00 92.62 101 ARG A CA 1
ATOM 786 C C . ARG A 1 101 ? -1.665 14.015 13.849 1.00 92.62 101 ARG A C 1
ATOM 788 O O . ARG A 1 101 ? -2.425 13.147 14.268 1.00 92.62 101 ARG A O 1
ATOM 795 N N . LEU A 1 102 ? -1.199 14.035 12.600 1.00 89.69 102 LEU A N 1
ATOM 796 C CA . LEU A 1 102 ? -1.547 13.029 11.592 1.00 89.69 102 LEU A CA 1
ATOM 797 C C . LEU A 1 102 ? -1.080 11.629 12.013 1.00 89.69 102 LEU A C 1
ATOM 799 O O . LEU A 1 102 ? -1.840 10.665 11.947 1.00 89.69 102 LEU A O 1
ATOM 803 N N . VAL A 1 103 ? 0.165 11.528 12.488 1.00 89.19 103 VAL A N 1
ATOM 804 C CA . VAL A 1 103 ? 0.753 10.278 12.985 1.00 89.19 103 VAL A CA 1
ATOM 805 C C . VAL A 1 103 ? -0.025 9.768 14.193 1.00 89.19 103 VAL A C 1
ATOM 807 O O . VAL A 1 103 ? -0.377 8.591 14.239 1.00 89.19 103 VAL A O 1
ATOM 810 N N . LYS A 1 104 ? -0.353 10.650 15.141 1.00 93.38 104 LYS A N 1
ATOM 811 C CA . LYS A 1 104 ? -1.161 10.297 16.309 1.00 93.38 104 LYS A CA 1
ATOM 812 C C . LYS A 1 104 ? -2.531 9.747 15.901 1.00 93.38 104 LYS A C 1
ATOM 814 O O . LYS A 1 104 ? -2.909 8.678 16.369 1.00 93.38 104 LYS A O 1
ATOM 819 N N . GLN A 1 105 ? -3.225 10.410 14.978 1.00 91.69 105 GLN A N 1
ATOM 820 C CA . GLN A 1 105 ? -4.520 9.951 14.471 1.00 91.69 105 GLN A CA 1
ATOM 821 C C . GLN A 1 105 ? -4.420 8.576 13.787 1.00 91.69 105 GLN A C 1
ATOM 823 O O . GLN A 1 105 ? -5.282 7.715 13.983 1.00 91.69 105 GLN A O 1
ATOM 828 N N . ALA A 1 106 ? -3.357 8.340 13.012 1.00 88.31 106 ALA A N 1
ATOM 829 C CA . ALA A 1 106 ? -3.112 7.050 12.374 1.00 88.31 106 ALA A CA 1
ATOM 830 C C . ALA A 1 106 ? -2.884 5.932 13.408 1.00 88.31 106 ALA A C 1
ATOM 832 O O . ALA A 1 106 ? -3.481 4.860 13.291 1.00 88.31 106 ALA A O 1
ATOM 833 N N . ILE A 1 107 ? -2.088 6.197 14.449 1.00 90.19 107 ILE A N 1
ATOM 834 C CA . ILE A 1 107 ? -1.831 5.255 15.550 1.00 90.19 107 ILE A CA 1
ATOM 835 C C . ILE A 1 107 ? -3.114 4.955 16.330 1.00 90.19 107 ILE A C 1
ATOM 837 O O . ILE A 1 107 ? -3.395 3.793 16.624 1.00 90.19 107 ILE A O 1
ATOM 841 N N . GLU A 1 108 ? -3.912 5.975 16.645 1.00 92.94 108 GLU A N 1
ATOM 842 C CA . GLU A 1 108 ? -5.183 5.815 17.361 1.00 92.94 108 GLU A CA 1
ATOM 843 C C . GLU A 1 108 ? -6.173 4.972 16.552 1.00 92.94 108 GLU A C 1
ATOM 845 O O . GLU A 1 108 ? -6.800 4.062 17.094 1.00 92.94 108 GLU A O 1
ATOM 850 N N . THR A 1 109 ? -6.252 5.210 15.241 1.00 88.62 109 THR A N 1
ATOM 851 C CA . THR A 1 109 ? -7.099 4.430 14.328 1.00 88.62 109 THR A CA 1
ATOM 852 C C . THR A 1 109 ? -6.640 2.974 14.251 1.00 88.62 109 THR A C 1
ATOM 854 O O . THR A 1 109 ? -7.459 2.060 14.348 1.00 88.62 109 THR A O 1
ATOM 857 N N . GLN A 1 110 ? -5.331 2.732 14.125 1.00 86.38 110 GLN A N 1
ATOM 858 C CA . GLN A 1 110 ? -4.780 1.376 14.115 1.00 86.38 110 GLN A CA 1
ATOM 859 C C . GLN A 1 110 ? -5.048 0.653 15.441 1.00 86.38 110 GLN A C 1
ATOM 861 O O . GLN A 1 110 ? -5.498 -0.489 15.440 1.00 86.38 110 GLN A O 1
ATOM 866 N N . THR A 1 111 ? -4.828 1.329 16.567 1.00 89.19 111 THR A N 1
ATOM 867 C CA . THR A 1 111 ? -5.100 0.782 17.903 1.00 89.19 111 THR A CA 1
ATOM 868 C C . THR A 1 111 ? -6.576 0.413 18.047 1.00 89.19 111 THR A C 1
ATOM 870 O O . THR A 1 111 ? -6.902 -0.701 18.447 1.00 89.19 111 THR A O 1
ATOM 873 N N . ALA A 1 112 ? -7.484 1.300 17.629 1.00 89.62 112 ALA A N 1
ATOM 874 C CA . ALA A 1 112 ? -8.918 1.027 17.641 1.00 89.62 112 ALA A CA 1
ATOM 875 C C . ALA A 1 112 ? -9.297 -0.169 16.749 1.00 89.62 112 ALA A C 1
ATOM 877 O O . ALA A 1 112 ? -10.178 -0.953 17.108 1.00 89.62 112 ALA A O 1
ATOM 878 N N . TYR A 1 113 ? -8.632 -0.347 15.603 1.00 86.25 113 TYR A N 1
ATOM 879 C CA . TYR A 1 113 ? -8.831 -1.520 14.752 1.00 86.25 113 TYR A CA 1
ATOM 880 C C . TYR A 1 113 ? -8.410 -2.813 15.458 1.00 86.25 113 TYR A C 1
ATOM 882 O O . TYR A 1 113 ? -9.179 -3.779 15.476 1.00 86.25 113 TYR A O 1
ATOM 890 N N . GLU A 1 114 ? -7.213 -2.820 16.049 1.00 84.25 114 GLU A N 1
ATOM 891 C CA . GLU A 1 114 ? -6.628 -3.970 16.748 1.00 84.25 114 GLU A CA 1
ATOM 892 C C . GLU A 1 114 ? -7.472 -4.386 17.960 1.00 84.25 114 GLU A C 1
ATOM 894 O O . GLU A 1 114 ? -7.745 -5.571 18.147 1.00 84.25 114 GLU A O 1
ATOM 899 N N . GLU A 1 115 ? -7.976 -3.411 18.715 1.00 87.56 115 GLU A N 1
ATOM 900 C CA . GLU A 1 115 ? -8.860 -3.620 19.867 1.00 87.56 115 GLU A CA 1
ATOM 901 C C . GLU A 1 115 ? -10.299 -3.992 19.478 1.00 87.56 115 GLU A C 1
ATOM 903 O O . GLU A 1 115 ? -11.116 -4.299 20.341 1.00 87.56 115 GLU A O 1
ATOM 908 N N . GLY A 1 116 ? -10.636 -3.961 18.185 1.00 85.81 116 GLY A N 1
ATOM 909 C CA . GLY A 1 116 ? -11.996 -4.234 17.718 1.00 85.81 116 GLY A CA 1
ATOM 910 C C . GLY A 1 116 ? -13.012 -3.158 18.058 1.00 85.81 116 GLY A C 1
ATOM 911 O O . GLY A 1 116 ? -14.198 -3.445 18.067 1.00 85.81 116 GLY A O 1
ATOM 912 N N . ARG A 1 117 ? -12.550 -1.925 18.281 1.00 88.81 117 ARG A N 1
ATOM 913 C CA . ARG A 1 117 ? -13.399 -0.738 18.439 1.00 88.81 117 ARG A CA 1
ATOM 914 C C . ARG A 1 117 ? -13.780 -0.088 17.109 1.00 88.81 117 ARG A C 1
ATOM 916 O O . ARG A 1 117 ? -14.660 0.764 17.085 1.00 88.81 117 ARG A O 1
ATOM 923 N N . LEU A 1 118 ? -13.111 -0.451 16.011 1.00 85.12 118 LEU A N 1
ATOM 924 C CA . LEU A 1 118 ? -13.580 -0.102 14.671 1.00 85.12 118 LEU A CA 1
ATOM 925 C C . LEU A 1 118 ? -14.609 -1.129 14.198 1.00 85.12 118 LEU A C 1
ATOM 927 O O . LEU A 1 118 ? -14.250 -2.202 13.698 1.00 85.12 118 LEU A O 1
ATOM 931 N N . ASP A 1 119 ? -15.874 -0.761 14.360 1.00 77.25 119 ASP A N 1
ATOM 932 C CA . ASP A 1 119 ? -17.023 -1.472 13.815 1.00 77.25 119 ASP A CA 1
ATOM 933 C C . ASP A 1 119 ? -17.294 -1.052 12.365 1.00 77.25 119 ASP A C 1
ATOM 935 O O . ASP A 1 119 ? -16.988 0.066 11.945 1.00 77.25 119 ASP A O 1
ATOM 939 N N . GLY A 1 120 ? -17.882 -1.958 11.586 1.00 82.69 120 GLY A N 1
ATOM 940 C CA . GLY A 1 120 ? -18.295 -1.685 10.214 1.00 82.69 120 GLY A CA 1
ATOM 941 C C . GLY A 1 120 ? -18.176 -2.891 9.294 1.00 82.69 120 GLY A C 1
ATOM 942 O O . GLY A 1 120 ? -17.554 -3.909 9.614 1.00 82.69 120 GLY A O 1
ATOM 943 N N . GLU A 1 121 ? -18.783 -2.760 8.119 1.00 85.88 121 GLU A N 1
ATOM 944 C CA . GLU A 1 121 ? -18.578 -3.717 7.041 1.00 85.88 121 GLU A CA 1
ATOM 945 C C . GLU A 1 121 ? -17.167 -3.556 6.451 1.00 85.88 121 GLU A C 1
ATOM 947 O O . GLU A 1 121 ? -16.666 -2.430 6.351 1.00 85.88 121 GLU A O 1
ATOM 952 N N . PRO A 1 122 ? -16.498 -4.661 6.069 1.00 86.62 122 PRO A N 1
ATOM 953 C CA . PRO A 1 122 ? -15.206 -4.595 5.410 1.00 86.62 122 PRO A CA 1
ATOM 954 C C . PRO A 1 122 ? -15.285 -3.736 4.157 1.00 86.62 122 PRO A C 1
ATOM 956 O O . PRO A 1 122 ? -16.269 -3.795 3.418 1.00 86.62 122 PRO A O 1
ATOM 959 N N . SER A 1 123 ? -14.218 -2.987 3.891 1.00 86.81 123 SER A N 1
ATOM 960 C CA . SER A 1 123 ? -14.142 -2.152 2.701 1.00 86.81 123 SER A CA 1
ATOM 961 C C . SER A 1 123 ? -14.362 -2.991 1.442 1.00 86.81 123 SER A C 1
ATOM 963 O O . SER A 1 123 ? -13.765 -4.052 1.247 1.00 86.81 123 SER A O 1
ATOM 965 N N . GLU A 1 124 ? -15.221 -2.491 0.559 1.00 88.50 124 GLU A N 1
ATOM 966 C CA . GLU A 1 124 ? -15.461 -3.082 -0.759 1.00 88.50 124 GLU A CA 1
ATOM 967 C C . GLU A 1 124 ? -14.469 -2.576 -1.807 1.00 88.50 124 GLU A C 1
ATOM 969 O O . GLU A 1 124 ? -14.565 -2.908 -2.988 1.00 88.50 124 GLU A O 1
ATOM 974 N N . LYS A 1 125 ? -13.504 -1.753 -1.394 1.00 86.81 125 LYS A N 1
ATOM 975 C CA . LYS A 1 125 ? -12.520 -1.185 -2.301 1.00 86.81 125 LYS A CA 1
ATOM 976 C C . LYS A 1 125 ? -11.488 -2.239 -2.664 1.00 86.81 125 LYS A C 1
ATOM 978 O O . LYS A 1 125 ? -10.891 -2.897 -1.811 1.00 86.81 125 LYS A O 1
ATOM 983 N N . LEU A 1 126 ? -11.284 -2.391 -3.965 1.00 87.12 126 LEU A N 1
ATOM 984 C CA . LEU A 1 126 ? -10.288 -3.294 -4.505 1.00 87.12 126 LEU A CA 1
ATOM 985 C C . LEU A 1 126 ? -8.883 -2.789 -4.158 1.00 87.12 126 LEU A C 1
ATOM 987 O O . LEU A 1 126 ? -8.517 -1.664 -4.500 1.00 87.12 126 LEU A O 1
ATOM 991 N N . LEU A 1 127 ? -8.094 -3.638 -3.505 1.00 85.62 127 LEU A N 1
ATOM 992 C CA . LEU A 1 127 ? -6.678 -3.377 -3.287 1.00 85.62 127 LEU A CA 1
ATOM 993 C C . LEU A 1 127 ? -5.893 -3.597 -4.584 1.00 85.62 127 LEU A C 1
ATOM 995 O O . LEU A 1 127 ? -6.249 -4.441 -5.407 1.00 85.62 127 LEU A O 1
ATOM 999 N N . TRP A 1 128 ? -4.795 -2.863 -4.741 1.00 85.31 128 TRP A N 1
ATOM 1000 C CA . TRP A 1 128 ? -3.914 -2.966 -5.901 1.00 85.31 128 TRP A CA 1
ATOM 1001 C C . TRP A 1 128 ? -2.489 -3.235 -5.451 1.00 85.31 128 TRP A C 1
ATOM 1003 O O . TRP A 1 128 ? -1.924 -2.493 -4.649 1.00 85.31 128 TRP A O 1
ATOM 1013 N N . ASN A 1 129 ? -1.894 -4.280 -6.010 1.00 83.81 129 ASN A N 1
ATOM 1014 C CA . ASN A 1 129 ? -0.463 -4.496 -5.933 1.00 83.81 129 ASN A CA 1
ATOM 1015 C C . ASN A 1 129 ? 0.197 -3.739 -7.074 1.00 83.81 129 ASN A C 1
ATOM 1017 O O . ASN A 1 129 ? -0.236 -3.832 -8.220 1.00 83.81 129 ASN A O 1
ATOM 1021 N N . CYS A 1 130 ? 1.284 -3.043 -6.783 1.00 82.75 130 CYS A N 1
ATOM 1022 C CA . CYS A 1 130 ? 2.127 -2.487 -7.822 1.00 82.75 130 CYS A CA 1
ATOM 1023 C C . CYS A 1 130 ? 3.485 -3.152 -7.780 1.00 82.75 130 CYS A C 1
ATOM 1025 O O . CYS A 1 130 ? 4.110 -3.273 -6.720 1.00 82.75 130 CYS A O 1
ATOM 1027 N N . VAL A 1 131 ? 3.934 -3.579 -8.947 1.00 84.50 131 VAL A N 1
ATOM 1028 C CA . VAL A 1 131 ? 5.170 -4.323 -9.100 1.00 84.50 131 VAL A CA 1
ATOM 1029 C C . VAL A 1 131 ? 6.045 -3.600 -10.101 1.00 84.50 131 VAL A C 1
ATOM 1031 O O . VAL A 1 131 ? 5.652 -3.363 -11.245 1.00 84.50 131 VAL A O 1
ATOM 1034 N N . ASN A 1 132 ? 7.263 -3.288 -9.675 1.00 84.75 132 ASN A N 1
ATOM 1035 C CA . ASN A 1 132 ? 8.277 -2.744 -10.558 1.00 84.75 132 ASN A CA 1
ATOM 1036 C C . ASN A 1 132 ? 9.116 -3.881 -11.127 1.00 84.75 132 ASN A C 1
ATOM 1038 O O . ASN A 1 132 ? 9.726 -4.658 -10.393 1.00 84.75 132 ASN A O 1
ATOM 1042 N N . ARG A 1 133 ? 9.145 -3.975 -12.452 1.00 86.25 133 ARG A N 1
ATOM 1043 C CA . ARG A 1 133 ? 9.915 -4.963 -13.198 1.00 86.25 133 ARG A CA 1
ATOM 1044 C C . ARG A 1 133 ? 11.107 -4.289 -13.859 1.00 86.25 133 ARG A C 1
ATOM 1046 O O . ARG A 1 133 ? 10.928 -3.409 -14.703 1.00 86.25 133 ARG A O 1
ATOM 1053 N N . TYR A 1 134 ? 12.296 -4.778 -13.530 1.00 86.12 134 TYR A N 1
ATOM 1054 C CA . TYR A 1 134 ? 13.571 -4.332 -14.076 1.00 86.12 134 TYR A CA 1
ATOM 1055 C C . TYR A 1 134 ? 14.135 -5.419 -14.984 1.00 86.12 134 TYR A C 1
ATOM 1057 O O . TYR A 1 134 ? 14.362 -6.558 -14.565 1.00 86.12 134 TYR A O 1
ATOM 1065 N N . VAL A 1 135 ? 14.354 -5.063 -16.245 1.00 86.12 135 VAL A N 1
ATOM 1066 C CA . VAL A 1 135 ? 14.893 -5.966 -17.265 1.00 86.12 135 VAL A CA 1
ATOM 1067 C C . VAL A 1 135 ? 16.246 -5.456 -17.694 1.00 86.12 135 VAL A C 1
ATOM 1069 O O . VAL A 1 135 ? 16.346 -4.330 -18.178 1.00 86.12 135 VAL A O 1
ATOM 1072 N N . ARG A 1 136 ? 17.280 -6.283 -17.558 1.00 83.44 136 ARG A N 1
ATOM 1073 C CA . ARG A 1 136 ? 18.592 -5.945 -18.099 1.00 83.44 136 ARG A CA 1
ATOM 1074 C C . ARG A 1 136 ? 18.512 -5.870 -19.624 1.00 83.44 136 ARG A C 1
ATOM 1076 O O . ARG A 1 136 ? 17.958 -6.745 -20.285 1.00 83.44 136 ARG A O 1
ATOM 1083 N N . THR A 1 137 ? 19.065 -4.812 -20.182 1.00 81.19 137 THR A N 1
ATOM 1084 C CA . THR A 1 137 ? 19.192 -4.614 -21.622 1.00 81.19 137 THR A CA 1
ATOM 1085 C C . THR A 1 137 ? 20.661 -4.653 -22.009 1.00 81.19 137 THR A C 1
ATOM 1087 O O . THR A 1 137 ? 21.531 -4.280 -21.219 1.00 81.19 137 THR A O 1
ATOM 1090 N N . SER A 1 138 ? 20.939 -5.169 -23.203 1.00 72.94 138 SER A N 1
ATOM 1091 C CA . SER A 1 138 ? 22.274 -5.163 -23.790 1.00 72.94 138 SER A CA 1
ATOM 1092 C C . SER A 1 138 ? 22.259 -4.318 -25.052 1.00 72.94 138 SER A C 1
ATOM 1094 O O . SER A 1 138 ? 21.375 -4.454 -25.903 1.00 72.94 138 SER A O 1
ATOM 1096 N N . THR A 1 139 ? 23.255 -3.452 -25.179 1.00 67.81 139 THR A N 1
ATOM 1097 C CA . THR A 1 139 ? 23.496 -2.720 -26.417 1.00 67.81 139 THR A CA 1
ATOM 1098 C C . THR A 1 139 ? 24.253 -3.651 -27.353 1.00 67.81 139 THR A C 1
ATOM 1100 O O . THR A 1 139 ? 25.367 -4.073 -27.053 1.00 67.81 139 THR A O 1
ATOM 1103 N N . SER A 1 140 ? 23.626 -4.039 -28.461 1.00 63.97 140 SER A N 1
ATOM 1104 C CA . SER A 1 140 ? 24.319 -4.787 -29.514 1.00 63.97 140 SER A CA 1
ATOM 1105 C C . SER A 1 140 ? 25.378 -3.911 -30.192 1.00 63.97 140 SER A C 1
ATOM 1107 O O . SER A 1 140 ? 25.287 -2.682 -30.168 1.00 63.97 140 SER A O 1
ATOM 1109 N N . SER A 1 141 ? 26.346 -4.531 -30.872 1.00 59.69 141 SER A N 1
ATOM 1110 C CA . SER A 1 141 ? 27.358 -3.833 -31.684 1.00 59.69 141 SER A CA 1
ATOM 1111 C C . SER A 1 141 ? 26.761 -2.938 -32.780 1.00 59.69 141 SER A C 1
ATOM 1113 O O . SER A 1 141 ? 27.440 -2.046 -33.275 1.00 59.69 141 SER A O 1
ATOM 1115 N N . SER A 1 142 ? 25.483 -3.124 -33.133 1.00 67.38 142 SER A N 1
ATOM 1116 C CA . SER A 1 142 ? 24.749 -2.266 -34.068 1.00 67.38 142 SER A CA 1
ATOM 1117 C C . SER A 1 142 ? 24.035 -1.080 -33.395 1.00 67.38 142 SER A C 1
ATOM 1119 O O . SER A 1 142 ? 23.132 -0.505 -34.000 1.00 67.38 142 SER A O 1
ATOM 1121 N N . GLY A 1 143 ? 24.306 -0.791 -32.118 1.00 63.12 143 GLY A N 1
ATOM 1122 C CA . GLY A 1 143 ? 23.644 0.275 -31.354 1.00 63.12 143 GLY A CA 1
ATOM 1123 C C . GLY A 1 143 ? 22.171 0.013 -31.008 1.00 63.12 143 GLY A C 1
ATOM 1124 O O . GLY A 1 143 ? 21.510 0.882 -30.447 1.00 63.12 143 GLY A O 1
ATOM 1125 N N . ARG A 1 144 ? 21.627 -1.175 -31.318 1.00 63.44 144 ARG A N 1
ATOM 1126 C CA . ARG A 1 144 ? 20.251 -1.551 -30.954 1.00 63.44 144 ARG A CA 1
ATOM 1127 C C . ARG A 1 144 ? 20.219 -2.140 -29.550 1.00 63.44 144 ARG A C 1
ATOM 1129 O O . ARG A 1 144 ? 20.939 -3.102 -29.274 1.00 63.44 144 ARG A O 1
ATOM 1136 N N . THR A 1 145 ? 19.347 -1.599 -28.703 1.00 64.69 145 THR A N 1
ATOM 1137 C CA . THR A 1 145 ? 19.065 -2.116 -27.361 1.00 64.69 145 THR A CA 1
ATOM 1138 C C . THR A 1 145 ? 18.119 -3.307 -27.459 1.00 64.69 145 THR A C 1
ATOM 1140 O O . THR A 1 145 ? 16.936 -3.154 -27.763 1.00 64.69 145 THR A O 1
ATOM 1143 N N . THR A 1 146 ? 18.630 -4.504 -27.201 1.00 67.19 146 THR A N 1
ATOM 1144 C CA . THR A 1 146 ? 17.828 -5.732 -27.124 1.00 67.19 146 THR A CA 1
ATOM 1145 C C . THR A 1 146 ? 17.641 -6.141 -25.664 1.00 67.19 146 THR A C 1
ATOM 1147 O O . THR A 1 146 ? 18.461 -5.759 -24.820 1.00 67.19 146 THR A O 1
ATOM 1150 N N . PRO A 1 147 ? 16.593 -6.918 -25.320 1.00 67.75 147 PRO A N 1
ATOM 1151 C CA . PRO A 1 147 ? 16.545 -7.593 -24.028 1.00 67.75 147 PRO A CA 1
ATOM 1152 C C . PRO A 1 147 ? 17.845 -8.383 -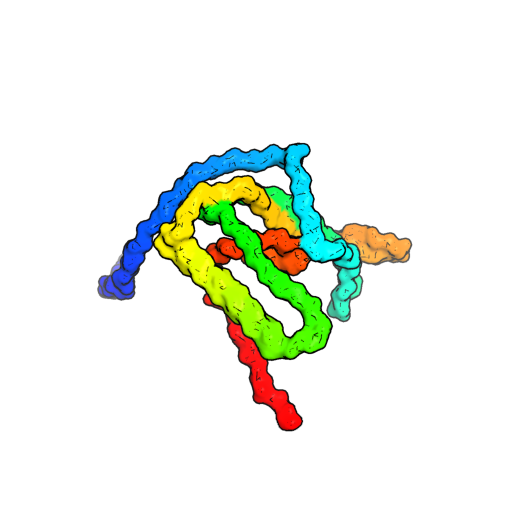23.870 1.00 67.75 147 PRO A C 1
ATOM 1154 O O . PRO A 1 147 ? 18.123 -9.280 -24.665 1.00 67.75 147 PRO A O 1
ATOM 1157 N N . GLY A 1 148 ? 18.676 -7.990 -22.908 1.00 65.44 148 GLY A N 1
ATOM 1158 C CA . GLY A 1 148 ? 19.887 -8.735 -22.616 1.00 65.44 148 GLY A CA 1
ATOM 1159 C C . GLY A 1 148 ? 19.448 -10.048 -21.994 1.00 65.44 148 GLY A C 1
ATOM 1160 O O . GLY A 1 148 ? 18.573 -10.047 -21.125 1.00 65.44 148 GLY A O 1
ATOM 1161 N N . GLY A 1 149 ? 20.011 -11.173 -22.430 1.00 68.19 149 GLY A N 1
ATOM 1162 C CA . GLY A 1 149 ? 19.860 -12.408 -21.664 1.00 68.19 149 GLY A CA 1
ATOM 1163 C C . GLY A 1 149 ? 20.234 -12.152 -20.196 1.00 68.19 149 GLY A C 1
ATOM 1164 O O . GLY A 1 149 ? 21.150 -11.375 -19.914 1.00 68.19 149 GLY A O 1
ATOM 1165 N N . GLY A 1 150 ? 19.503 -12.745 -19.250 1.00 72.69 150 GLY A N 1
ATOM 1166 C CA . GLY A 1 150 ? 19.795 -12.582 -17.826 1.00 72.69 150 GLY A CA 1
ATOM 1167 C C . GLY A 1 150 ? 18.576 -12.574 -16.909 1.00 72.69 150 GLY A C 1
ATOM 1168 O O . GLY A 1 150 ? 17.471 -12.966 -17.283 1.00 72.69 150 GLY A O 1
ATOM 1169 N N . ILE A 1 151 ? 18.815 -12.136 -15.673 1.00 76.62 151 ILE A N 1
ATOM 1170 C CA . ILE A 1 151 ? 17.849 -12.147 -14.573 1.00 76.62 151 ILE A CA 1
ATOM 1171 C C . ILE A 1 151 ? 16.891 -10.954 -14.710 1.00 76.62 151 ILE A C 1
ATOM 1173 O O . ILE A 1 151 ? 17.319 -9.811 -14.871 1.00 76.62 151 ILE A O 1
ATOM 1177 N N . THR A 1 152 ? 15.585 -11.221 -14.625 1.00 84.44 152 THR A N 1
ATOM 1178 C CA . THR A 1 152 ? 14.554 -10.187 -14.450 1.00 84.44 152 THR A CA 1
ATOM 1179 C C . THR A 1 152 ? 14.311 -9.991 -12.960 1.00 84.44 152 THR A C 1
ATOM 1181 O O . THR A 1 152 ? 14.026 -10.960 -12.259 1.00 84.44 152 THR A O 1
ATOM 1184 N N . LEU A 1 153 ? 14.386 -8.748 -12.483 1.00 82.44 153 LEU A N 1
ATOM 1185 C CA . LEU A 1 153 ? 14.116 -8.424 -11.084 1.00 82.44 153 LEU A CA 1
ATOM 1186 C C . LEU A 1 153 ? 12.697 -7.874 -10.954 1.00 82.44 153 LEU A C 1
ATOM 1188 O O . LEU A 1 153 ? 12.340 -6.889 -11.605 1.00 82.44 153 LEU A O 1
ATOM 1192 N N . PHE A 1 154 ? 11.900 -8.511 -10.103 1.00 83.00 154 PHE A N 1
ATOM 1193 C CA . PHE A 1 154 ? 10.601 -8.007 -9.678 1.00 83.00 154 PHE A CA 1
ATOM 1194 C C . PHE A 1 154 ? 10.742 -7.464 -8.264 1.00 83.00 154 PHE A C 1
ATOM 1196 O O . PHE A 1 154 ? 11.098 -8.198 -7.345 1.00 83.00 154 PHE A O 1
ATOM 1203 N N . LEU A 1 155 ? 10.477 -6.173 -8.098 1.00 77.50 155 LEU A N 1
ATOM 1204 C CA . LEU A 1 155 ? 10.471 -5.521 -6.801 1.00 77.50 155 LEU A CA 1
ATOM 1205 C C . LEU A 1 155 ? 9.019 -5.275 -6.403 1.00 77.50 155 LEU A C 1
ATOM 1207 O O . LEU A 1 155 ? 8.344 -4.405 -6.959 1.00 77.50 155 LEU A O 1
ATOM 1211 N N . ALA A 1 156 ? 8.562 -6.064 -5.434 1.00 71.00 156 ALA A N 1
ATOM 1212 C CA . ALA A 1 156 ? 7.323 -5.849 -4.704 1.00 71.00 156 ALA A CA 1
ATOM 1213 C C . ALA A 1 156 ? 7.686 -5.379 -3.291 1.00 71.00 156 ALA A C 1
ATOM 1215 O O . ALA A 1 156 ? 8.499 -6.004 -2.611 1.00 71.00 156 ALA A O 1
ATOM 1216 N N . HIS A 1 157 ? 7.127 -4.252 -2.855 1.00 66.81 157 HIS A N 1
ATOM 1217 C CA . HIS A 1 157 ? 7.385 -3.745 -1.511 1.00 66.81 157 HIS A CA 1
ATOM 1218 C C . HIS A 1 157 ? 6.649 -4.610 -0.480 1.00 66.81 157 HIS A C 1
ATOM 1220 O O . HIS A 1 157 ? 5.450 -4.837 -0.630 1.00 66.81 157 HIS A O 1
ATOM 1226 N N . ALA A 1 158 ? 7.336 -5.047 0.582 1.00 55.84 158 ALA A N 1
ATOM 1227 C CA . ALA A 1 158 ? 6.771 -5.945 1.598 1.00 55.84 158 ALA A CA 1
ATOM 1228 C C . ALA A 1 158 ? 5.495 -5.390 2.256 1.00 55.84 158 ALA A C 1
ATOM 1230 O O . ALA A 1 158 ? 4.578 -6.143 2.564 1.00 55.84 158 ALA A O 1
ATOM 1231 N N . ASN A 1 159 ? 5.409 -4.064 2.398 1.00 59.47 159 ASN A N 1
ATOM 1232 C CA . ASN A 1 159 ? 4.251 -3.391 2.993 1.00 59.47 159 ASN A CA 1
ATOM 1233 C C . ASN A 1 159 ? 3.289 -2.799 1.946 1.00 59.47 159 ASN A C 1
ATOM 1235 O O . ASN A 1 159 ? 2.491 -1.935 2.287 1.00 59.47 159 ASN A O 1
ATOM 1239 N N . GLY A 1 160 ? 3.432 -3.125 0.654 1.00 51.25 160 GLY A N 1
ATOM 1240 C CA . GLY A 1 160 ? 2.630 -2.533 -0.432 1.00 51.25 160 GLY A CA 1
ATOM 1241 C C . GLY A 1 160 ? 2.913 -1.047 -0.728 1.00 51.25 160 GLY A C 1
ATOM 1242 O O . GLY A 1 160 ? 2.645 -0.586 -1.833 1.00 51.25 160 GLY A O 1
ATOM 1243 N N . PHE A 1 161 ? 3.538 -0.314 0.200 1.00 52.84 161 PHE A N 1
ATOM 1244 C CA . PHE A 1 161 ? 3.947 1.090 0.059 1.00 52.84 161 PHE A CA 1
ATOM 1245 C C . PHE A 1 161 ? 5.207 1.271 -0.792 1.00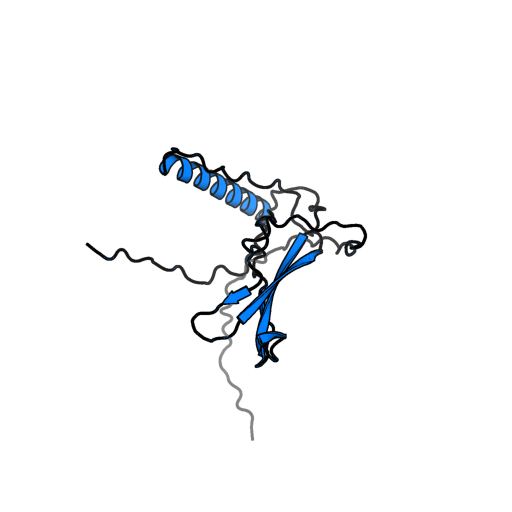 52.84 161 PHE A C 1
ATOM 1247 O O . PHE A 1 161 ? 6.307 1.528 -0.311 1.00 52.84 161 PHE A O 1
ATOM 1254 N N . HIS A 1 162 ? 5.043 1.169 -2.098 1.00 46.91 162 HIS A N 1
ATOM 1255 C CA . HIS A 1 162 ? 5.987 1.755 -3.033 1.00 46.91 162 HIS A CA 1
ATOM 1256 C C . HIS A 1 162 ? 5.624 3.238 -3.189 1.00 46.91 162 HIS A C 1
ATOM 1258 O O . HIS A 1 162 ? 4.451 3.603 -3.159 1.00 46.91 162 HIS A O 1
ATOM 1264 N N . LYS A 1 163 ? 6.624 4.100 -3.393 1.00 51.03 163 LYS A N 1
ATOM 1265 C CA . LYS A 1 163 ? 6.448 5.553 -3.604 1.00 51.03 163 LYS A CA 1
ATOM 1266 C C . LYS A 1 163 ? 5.531 5.908 -4.798 1.00 51.03 163 LYS A C 1
ATOM 1268 O O . LYS A 1 163 ? 5.286 7.082 -5.036 1.00 51.03 163 LYS A O 1
ATOM 1273 N N . GLU A 1 164 ? 5.057 4.906 -5.545 1.00 44.25 164 GLU A N 1
ATOM 1274 C CA . GLU A 1 164 ? 4.282 5.025 -6.784 1.00 44.25 164 GLU A CA 1
ATOM 1275 C C . GLU A 1 164 ? 2.889 4.367 -6.717 1.00 44.25 164 GLU A C 1
ATOM 1277 O O . GLU A 1 164 ? 2.287 4.141 -7.760 1.00 44.25 164 GLU A O 1
ATOM 1282 N N . ALA A 1 165 ? 2.334 4.090 -5.531 1.00 43.41 165 ALA A N 1
ATOM 1283 C CA . ALA A 1 165 ? 0.879 4.008 -5.386 1.00 43.41 165 ALA A CA 1
ATOM 1284 C C . ALA A 1 165 ? 0.459 4.853 -4.210 1.00 43.41 165 ALA A C 1
ATOM 1286 O O . ALA A 1 165 ? 0.839 4.606 -3.066 1.00 43.41 165 ALA A O 1
ATOM 1287 N N . SER A 1 166 ? -0.434 5.787 -4.500 1.00 40.66 166 SER A N 1
ATOM 1288 C CA . SER A 1 166 ? -1.340 6.312 -3.499 1.00 40.66 166 SER A CA 1
ATOM 1289 C C . SER A 1 166 ? -2.400 5.245 -3.263 1.00 40.66 166 SER A C 1
ATOM 1291 O O . SER A 1 166 ? -3.531 5.363 -3.721 1.00 40.66 166 SER A O 1
ATOM 1293 N N . CYS A 1 167 ? -2.025 4.161 -2.587 1.00 38.09 167 CYS A N 1
ATOM 1294 C CA . CYS A 1 167 ? -2.999 3.293 -1.947 1.00 38.09 167 CYS A CA 1
ATOM 1295 C C . CYS A 1 167 ? -2.944 3.598 -0.452 1.00 38.09 167 CYS A C 1
ATOM 1297 O O . CYS A 1 167 ? -2.165 3.026 0.306 1.00 38.09 167 CYS A O 1
ATOM 1299 N N . PHE A 1 168 ? -3.745 4.585 -0.056 1.00 45.47 168 PHE A N 1
ATOM 1300 C CA . PHE A 1 168 ? -3.990 4.941 1.333 1.00 45.47 168 PHE A CA 1
ATOM 1301 C C . PHE A 1 168 ? -4.882 3.882 1.983 1.00 45.47 168 PHE A C 1
ATOM 1303 O O . PHE A 1 168 ? -6.074 4.096 2.148 1.00 45.47 168 PHE A O 1
ATOM 1310 N N . TYR A 1 169 ? -4.302 2.741 2.348 1.00 42.09 169 TYR A N 1
ATOM 1311 C CA . TYR A 1 169 ? -4.878 1.850 3.353 1.00 42.09 169 TYR A CA 1
ATOM 1312 C C . TYR A 1 169 ? -3.749 1.378 4.257 1.00 42.09 169 TYR A C 1
ATOM 1314 O O . TYR A 1 169 ? -3.016 0.440 3.946 1.00 42.09 169 TYR A O 1
ATOM 1322 N N . ILE A 1 170 ? -3.586 2.063 5.388 1.00 36.31 170 ILE A N 1
ATOM 1323 C CA . ILE A 1 170 ? -2.75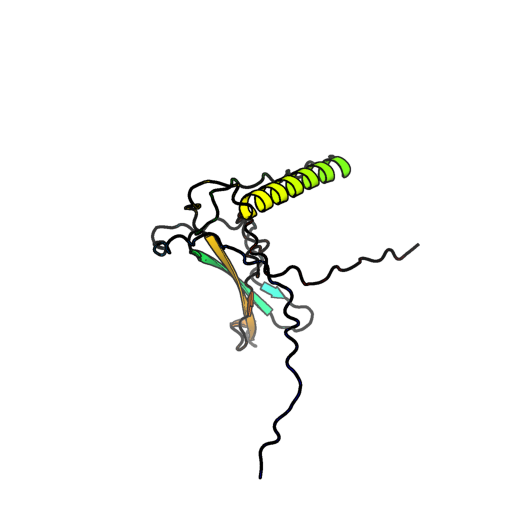7 1.560 6.477 1.00 36.31 170 ILE A CA 1
ATOM 1324 C C . ILE A 1 170 ? -3.597 0.511 7.201 1.00 36.31 170 ILE A C 1
ATOM 1326 O O . ILE A 1 170 ? -4.359 0.813 8.110 1.00 36.31 170 ILE A O 1
ATOM 1330 N N . VAL A 1 171 ? -3.456 -0.740 6.777 1.00 37.25 171 VAL A N 1
ATOM 1331 C CA . VAL A 1 171 ? -3.596 -1.876 7.688 1.00 37.25 171 VAL A CA 1
ATOM 1332 C C . VAL A 1 171 ? -2.270 -2.604 7.625 1.00 37.25 171 VAL A C 1
ATOM 1334 O O . VAL A 1 171 ? -2.084 -3.566 6.883 1.00 37.25 171 VAL A O 1
ATOM 1337 N N . THR A 1 172 ? -1.293 -2.069 8.352 1.00 38.44 172 THR A N 1
ATOM 1338 C CA . THR A 1 172 ? -0.023 -2.746 8.584 1.00 38.44 172 THR A CA 1
ATOM 1339 C C . THR A 1 172 ? -0.300 -4.033 9.348 1.00 38.44 172 THR A C 1
ATOM 1341 O O . THR A 1 172 ? -0.467 -4.035 10.564 1.00 38.44 172 THR A O 1
ATOM 1344 N N . ALA A 1 173 ? -0.339 -5.149 8.620 1.00 33.59 173 ALA A N 1
ATOM 1345 C CA . ALA A 1 173 ? -0.107 -6.458 9.200 1.00 33.59 173 ALA A CA 1
ATOM 1346 C C . ALA A 1 173 ? 1.288 -6.429 9.840 1.00 33.59 173 ALA A C 1
ATOM 1348 O O . ALA A 1 173 ? 2.296 -6.174 9.180 1.00 33.59 173 ALA A O 1
ATOM 1349 N N . ARG A 1 174 ? 1.321 -6.614 11.157 1.00 33.69 174 ARG A N 1
ATOM 1350 C CA . ARG A 1 174 ? 2.491 -6.534 12.032 1.00 33.69 174 ARG A CA 1
ATOM 1351 C C . ARG A 1 174 ? 3.481 -7.673 11.733 1.00 33.69 174 ARG A C 1
ATOM 1353 O O . ARG A 1 174 ? 3.534 -8.657 12.459 1.00 33.69 174 ARG A O 1
ATOM 1360 N N . GLY A 1 175 ? 4.223 -7.550 10.631 1.00 28.62 175 GLY A N 1
ATOM 1361 C CA . GLY A 1 175 ? 5.134 -8.586 10.134 1.00 28.62 175 GLY A CA 1
ATOM 1362 C C . GLY A 1 175 ? 6.608 -8.197 10.009 1.00 28.62 175 GLY A C 1
ATOM 1363 O O . GLY A 1 175 ? 7.425 -9.095 9.869 1.00 28.62 175 GLY A O 1
ATOM 1364 N N . LEU A 1 176 ? 6.982 -6.913 10.071 1.00 30.33 176 LEU A N 1
ATOM 1365 C CA . LEU A 1 176 ? 8.388 -6.479 9.986 1.00 30.33 176 LEU A CA 1
ATOM 1366 C C . LEU A 1 176 ? 8.622 -5.154 10.738 1.00 30.33 176 LEU A C 1
ATOM 1368 O O . LEU A 1 176 ? 8.851 -4.108 10.142 1.00 30.33 176 LEU A O 1
ATOM 1372 N N . MET A 1 177 ? 8.587 -5.198 12.071 1.00 25.92 177 MET A N 1
ATOM 1373 C CA . MET A 1 177 ? 9.342 -4.254 12.912 1.00 25.92 177 MET A CA 1
ATOM 1374 C C . MET A 1 177 ? 10.559 -4.983 13.481 1.00 25.92 177 MET A C 1
ATOM 1376 O O . MET A 1 177 ? 10.663 -5.222 14.674 1.00 25.92 177 MET A O 1
ATOM 1380 N N . TYR A 1 178 ? 11.453 -5.398 12.596 1.00 26.17 178 TYR A N 1
ATOM 1381 C CA . TYR A 1 178 ? 12.831 -5.729 12.931 1.00 26.17 178 TYR A CA 1
ATOM 1382 C C . TYR A 1 178 ? 13.625 -5.436 11.673 1.00 26.17 178 TYR A C 1
ATOM 1384 O O . TYR A 1 178 ? 13.722 -6.294 10.810 1.00 26.17 178 TYR A O 1
ATOM 1392 N N . LEU A 1 179 ? 14.088 -4.196 11.530 1.00 26.25 179 LEU A N 1
ATOM 1393 C CA . LEU A 1 179 ? 15.256 -3.828 10.733 1.00 26.25 179 LEU A CA 1
ATOM 1394 C C . LEU A 1 179 ? 15.598 -2.366 11.049 1.00 26.25 179 LEU A C 1
ATOM 1396 O O . LEU A 1 179 ? 14.962 -1.443 10.554 1.00 26.25 179 LEU A O 1
ATOM 1400 N N . GLY A 1 180 ? 16.590 -2.214 11.930 1.00 24.91 180 GLY A N 1
ATOM 1401 C CA . GLY A 1 180 ? 17.562 -1.122 11.932 1.00 24.91 180 GLY A CA 1
ATOM 1402 C C . GLY A 1 180 ? 17.031 0.294 12.098 1.00 24.91 180 GLY A C 1
ATOM 1403 O O . GLY A 1 180 ? 16.844 1.009 11.118 1.00 24.91 180 GLY A O 1
ATOM 1404 N N . TRP A 1 181 ? 16.959 0.743 13.351 1.00 22.50 181 TRP A N 1
ATOM 1405 C CA . TRP A 1 181 ? 17.377 2.108 13.661 1.00 22.50 181 TRP A CA 1
ATOM 1406 C C . TRP A 1 181 ? 18.791 2.304 13.097 1.00 22.50 181 TRP A C 1
ATOM 1408 O O . TRP A 1 181 ? 19.711 1.591 13.495 1.00 22.50 181 TRP A O 1
ATOM 1418 N N . ILE A 1 182 ? 18.955 3.221 12.146 1.00 25.77 182 ILE A N 1
ATOM 1419 C CA . ILE A 1 182 ? 20.261 3.816 11.874 1.00 25.77 182 ILE A CA 1
ATOM 1420 C C . ILE A 1 182 ? 20.285 5.081 12.715 1.00 25.77 182 ILE A C 1
ATOM 1422 O O . ILE A 1 182 ? 19.616 6.062 12.392 1.00 25.77 182 ILE A O 1
ATOM 1426 N N . ASP A 1 183 ? 21.009 4.988 13.826 1.00 27.00 183 ASP A N 1
ATOM 1427 C CA . ASP A 1 183 ? 21.516 6.131 14.569 1.00 27.00 183 ASP A CA 1
ATOM 1428 C C . ASP A 1 183 ? 22.313 6.986 13.577 1.00 27.00 183 ASP A C 1
ATOM 1430 O O . ASP A 1 183 ? 23.337 6.548 13.044 1.00 27.00 183 ASP A O 1
ATOM 1434 N N . VAL A 1 184 ? 21.806 8.172 13.250 1.00 32.31 184 VAL A N 1
ATOM 1435 C CA . VAL A 1 184 ? 22.631 9.186 12.597 1.00 32.31 184 VAL A CA 1
ATOM 1436 C C . VAL A 1 184 ? 23.333 9.888 13.741 1.00 32.31 184 VAL A C 1
ATOM 1438 O O . VAL A 1 184 ? 22.755 10.761 14.381 1.00 32.31 184 VAL A O 1
ATOM 1441 N N . GLY A 1 185 ? 24.541 9.408 14.033 1.00 27.88 185 GLY A N 1
ATOM 1442 C CA . GLY A 1 185 ? 25.429 10.022 15.001 1.00 27.88 185 GLY A CA 1
ATOM 1443 C C . GLY A 1 185 ? 25.600 11.506 14.696 1.00 27.88 185 GLY A C 1
ATOM 1444 O O . GLY A 1 185 ? 25.890 11.888 13.559 1.00 27.88 185 GLY A O 1
ATOM 1445 N N . ASP A 1 186 ? 25.399 12.314 15.732 1.00 40.38 186 ASP A N 1
ATOM 1446 C CA . ASP A 1 186 ? 26.006 13.630 15.845 1.00 40.38 186 ASP A CA 1
ATOM 1447 C C . ASP A 1 186 ? 27.520 13.440 15.779 1.00 40.38 186 ASP A C 1
ATOM 1449 O O . ASP A 1 186 ? 28.136 12.994 16.742 1.00 40.38 186 ASP A O 1
ATOM 1453 N N . ASP A 1 187 ? 28.108 13.780 14.638 1.00 35.50 187 ASP A N 1
ATOM 1454 C CA . ASP A 1 187 ? 29.531 14.053 14.530 1.00 35.50 187 ASP A CA 1
ATOM 1455 C C . ASP A 1 187 ? 29.746 15.249 13.601 1.00 35.50 187 ASP A C 1
ATOM 1457 O O . ASP A 1 187 ? 29.473 15.193 12.400 1.00 35.50 187 ASP A O 1
ATOM 1461 N N . ALA A 1 188 ? 30.287 16.298 14.224 1.00 32.28 188 ALA A N 1
ATOM 1462 C CA . ALA A 1 188 ? 31.276 17.252 13.719 1.00 32.28 188 ALA A CA 1
ATOM 1463 C C . ALA A 1 188 ? 30.862 18.727 13.860 1.00 32.28 188 ALA A C 1
ATOM 1465 O O . ALA A 1 188 ? 30.222 19.306 12.985 1.00 32.28 188 ALA A O 1
ATOM 1466 N N . SER A 1 189 ? 31.301 19.282 15.000 1.00 38.16 189 SER A N 1
ATOM 1467 C CA . SER A 1 189 ? 32.168 20.475 15.132 1.00 38.16 189 SER A CA 1
ATOM 1468 C C . SER A 1 189 ? 31.842 21.733 14.330 1.00 38.16 189 SER A C 1
ATOM 1470 O O . SER A 1 189 ? 32.044 21.704 13.096 1.00 38.16 189 SER A O 1
#